Protein AF-A0A519IDS4-F1 (afdb_monomer)

Secondary structure (DSSP, 8-state):
-HHHHHT--HHHHHHHHHH--SSTTHHHHHHHHHHHHHH---HHHHHHHHTSPPPTTTSPPPPHHHHHHH-TTBHHHHHHHHHT--HHHHHHHHHHHHHHHHHH--B---SHHHHHHHHHTS----S-SHHHHHHHHHHHHHHHTSPPPPSHHHHHHHTS-HHHHHHHHHHHHHHHTSS-HHHHHHHHHHHHHHTTT-TTHHHHHHHHHHHHHHHHHHHHHS-----TT--TT--HHHHHHHHHHHHHHHHTS-HHHHHHHHHHHTT--HHHHHHHHHHTTPPPTTSPPPPPPP-

Foldseek 3Di:
DVQLVVVVDLLSLLLVLLLPCDDPCVLVSLQVLQVSLQPDLDLLSVLSNLLRDHDPPSHDGDDLVSNCVSQLQALVSLLSVLVPDDDPRNLVCLLVSLVSCLPRNQAHCSCLLVSLVSLVPGDADPAFDDRNVVSLVSSVVSNVSRDDRDLVSVLVSLQPDLVCVVSLLSNLVSLCPYLAPVSLLSSLSSCLSCCVSVVVCCVVCLVSLLQVQLLVLCVVPPDPPCQLVPPPPDDPRVSSVVSSVVSSVVSNDHPRVVSSVVCVVVVHDSVVSSVVSVVVVHDRSSHHDPPDPDD

Mean predicted aligned error: 8.28 Å

Solvent-accessible surface area (backbone atoms only — not comparable to full-atom values): 16467 Å² total; per-residue (Å²): 95,69,71,34,50,70,67,69,44,70,66,40,36,40,52,30,28,67,66,43,72,75,67,93,54,26,68,55,26,28,40,50,26,19,55,51,22,65,76,46,90,47,58,60,45,32,52,55,22,66,77,44,66,50,57,89,89,76,34,77,62,56,58,53,68,52,38,27,68,74,33,53,37,24,38,49,31,45,48,50,41,53,63,72,43,60,72,77,59,29,68,68,45,44,62,56,47,41,48,46,36,48,74,43,21,76,41,69,66,84,47,57,61,63,54,49,49,61,57,67,71,45,92,71,71,87,58,77,50,71,69,31,51,52,51,48,53,46,52,52,52,55,62,67,66,60,78,77,83,76,57,64,55,60,43,52,61,32,59,72,45,79,88,38,34,66,40,37,49,44,38,20,53,41,27,53,72,40,72,37,52,66,38,38,54,42,16,47,52,37,44,31,58,27,32,90,81,41,60,79,51,48,78,75,44,49,64,61,39,36,54,52,37,12,51,52,33,46,66,69,67,42,69,71,73,69,55,78,80,73,52,92,83,64,53,76,54,56,38,54,55,49,52,46,54,53,52,60,54,56,69,76,50,47,66,37,59,51,51,54,50,51,45,49,72,72,68,57,54,51,68,62,29,24,50,46,34,45,70,74,68,45,78,63,75,58,56,73,75,76,81,74,75,88,129

Sequence (295 aa):
MLALRQRGDVRSLAVAEFLDTSGNDAPLSRARLQAIGRSSNDPMITALALLRPCAPDVCSNVEVSQWSRLEPANLNAWRAMLDSMTGRSAAHWAGYVLDRMGREGRYSRSYQKEFREAILGLPQTDTPGLASQAETQLLVGILAAWPIPRMSPLTLACGADPSTAHRCATVAELLWQQDDLMDHLGALGLVRRILTLRPDLRDHWEPRARELEALRAWQQEAPPETDPVSEQGLSLCEAQFRERKVLLASIGRPEWGAARAEMKARGADDAALSANWRRMGNRAVLDPLPAAPPR

Radius of gyration: 21.68 Å; Cα contacts (8 Å, |Δi|>4): 322; chains: 1; bounding box: 48×52×55 Å

Structure (mmCIF, N/CA/C/O backbone):
data_AF-A0A519IDS4-F1
#
_entry.id   AF-A0A519IDS4-F1
#
loop_
_atom_site.group_PDB
_atom_site.id
_atom_site.type_symbol
_atom_site.label_atom_id
_atom_site.label_alt_id
_atom_site.label_comp_id
_atom_site.label_asym_id
_atom_site.label_entity_id
_atom_site.label_seq_id
_atom_site.pdbx_PDB_ins_code
_atom_site.Cartn_x
_atom_site.Cartn_y
_atom_site.Cartn_z
_atom_site.occupancy
_atom_site.B_iso_or_equiv
_atom_site.auth_seq_id
_atom_site.auth_comp_id
_atom_site.auth_asym_id
_atom_site.auth_atom_id
_atom_site.pdbx_PDB_model_num
ATOM 1 N N . MET A 1 1 ? 18.092 -11.758 -14.516 1.00 74.19 1 MET A N 1
ATOM 2 C CA . MET A 1 1 ? 17.436 -10.961 -15.586 1.00 74.19 1 MET A CA 1
ATOM 3 C C . MET A 1 1 ? 17.402 -11.675 -16.936 1.00 74.19 1 MET A C 1
ATOM 5 O O . MET A 1 1 ? 16.328 -11.749 -17.515 1.00 74.19 1 MET A O 1
ATOM 9 N N . LEU A 1 2 ? 18.510 -12.255 -17.426 1.00 78.62 2 LEU A N 1
ATOM 10 C CA . LEU A 1 2 ? 18.522 -13.006 -18.696 1.00 78.62 2 LEU A CA 1
ATOM 11 C C . LEU A 1 2 ? 17.462 -14.124 -18.747 1.00 78.62 2 LEU A C 1
ATOM 13 O O . LEU A 1 2 ? 16.714 -14.201 -19.713 1.00 78.62 2 LEU A O 1
ATOM 17 N N . ALA A 1 3 ? 17.331 -14.909 -17.673 1.00 79.00 3 ALA A N 1
ATOM 18 C CA . ALA A 1 3 ? 16.320 -15.964 -17.570 1.00 79.00 3 ALA A CA 1
ATOM 19 C C . ALA A 1 3 ? 14.870 -15.443 -17.673 1.00 79.00 3 ALA A C 1
ATOM 21 O O . ALA A 1 3 ? 14.034 -16.089 -18.293 1.00 79.00 3 ALA A O 1
ATOM 22 N N . LEU A 1 4 ? 14.570 -14.255 -17.125 1.00 81.62 4 LEU A N 1
ATOM 23 C CA . LEU A 1 4 ? 13.252 -13.620 -17.278 1.00 81.62 4 LEU A CA 1
ATOM 24 C C . LEU A 1 4 ? 13.000 -13.214 -18.736 1.00 81.62 4 LEU A C 1
ATOM 26 O O . LEU A 1 4 ? 11.928 -13.481 -19.267 1.00 81.62 4 LEU A O 1
ATOM 30 N N . ARG A 1 5 ? 14.001 -12.623 -19.402 1.00 84.69 5 ARG A N 1
ATOM 31 C CA . ARG A 1 5 ? 13.907 -12.245 -20.823 1.00 84.69 5 ARG A CA 1
ATOM 32 C C . ARG A 1 5 ? 13.747 -13.472 -21.733 1.00 84.69 5 ARG A C 1
ATOM 34 O O . ARG A 1 5 ? 12.993 -13.419 -22.695 1.00 84.69 5 ARG A O 1
ATOM 41 N N . GLN A 1 6 ? 14.405 -14.585 -21.405 1.00 85.19 6 GLN A N 1
ATOM 42 C CA . GLN A 1 6 ? 14.339 -15.839 -22.168 1.00 85.19 6 GLN A CA 1
ATOM 43 C C . GLN A 1 6 ? 12.977 -16.545 -22.097 1.00 85.19 6 GLN A C 1
ATOM 45 O O . GLN A 1 6 ? 12.662 -17.305 -23.008 1.00 85.19 6 GLN A O 1
ATOM 50 N N . ARG A 1 7 ? 12.154 -16.290 -21.069 1.00 84.25 7 ARG A N 1
ATOM 51 C CA . ARG A 1 7 ? 10.785 -16.838 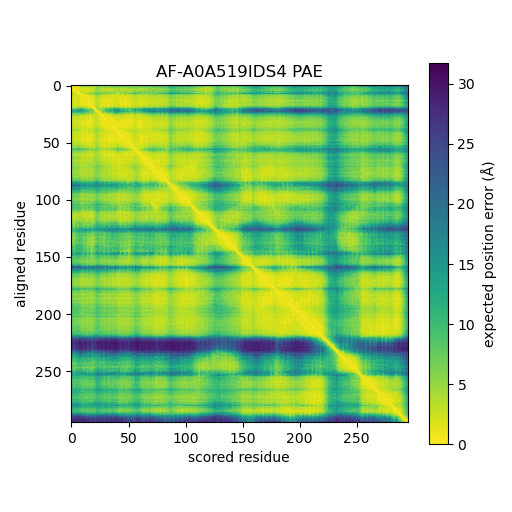-20.993 1.00 84.25 7 ARG A CA 1
ATOM 52 C C . ARG A 1 7 ? 9.866 -16.315 -22.098 1.00 84.25 7 ARG A C 1
ATOM 54 O O . ARG A 1 7 ? 8.908 -16.990 -22.451 1.00 84.25 7 ARG A O 1
ATOM 61 N N . GLY A 1 8 ? 10.148 -15.128 -22.635 1.00 79.25 8 GLY A N 1
ATOM 62 C CA . GLY A 1 8 ? 9.443 -14.559 -23.786 1.00 79.25 8 GLY A CA 1
ATOM 63 C C . GLY A 1 8 ? 8.023 -14.042 -23.521 1.00 79.25 8 GLY A C 1
ATOM 64 O O . GLY A 1 8 ? 7.453 -13.408 -24.404 1.00 79.25 8 GLY A O 1
ATOM 65 N N . ASP A 1 9 ? 7.450 -14.256 -22.332 1.00 90.56 9 ASP A N 1
ATOM 66 C CA . ASP A 1 9 ? 6.150 -13.691 -21.968 1.00 90.56 9 ASP A CA 1
ATOM 67 C C . ASP A 1 9 ? 6.262 -12.227 -21.502 1.00 90.56 9 ASP A C 1
ATOM 69 O O . ASP A 1 9 ? 7.272 -11.787 -20.942 1.00 90.56 9 ASP A O 1
ATOM 73 N N . VAL A 1 10 ? 5.193 -11.458 -21.728 1.00 91.62 10 VAL A N 1
ATOM 74 C CA . VAL A 1 10 ? 5.183 -10.005 -21.498 1.00 91.62 10 VAL A CA 1
ATOM 75 C C . VAL A 1 10 ? 5.345 -9.655 -20.012 1.00 91.62 10 VAL A C 1
ATOM 77 O O . VAL A 1 10 ? 5.977 -8.646 -19.693 1.00 91.62 10 VAL A O 1
ATOM 80 N N . ARG A 1 11 ? 4.838 -10.488 -19.088 1.00 90.75 11 ARG A N 1
ATOM 81 C CA . ARG A 1 11 ? 4.999 -10.255 -17.643 1.00 90.75 11 ARG A CA 1
ATOM 82 C C . ARG A 1 11 ? 6.447 -10.451 -17.222 1.00 90.75 11 ARG A C 1
ATOM 84 O O . ARG A 1 11 ? 7.002 -9.566 -16.577 1.00 90.75 11 ARG A O 1
ATOM 91 N N . SER A 1 12 ? 7.081 -11.556 -17.610 1.00 89.06 12 SER A N 1
ATOM 92 C CA . SER A 1 12 ? 8.495 -11.802 -17.306 1.00 89.06 12 SER A CA 1
ATOM 93 C C . SER A 1 12 ? 9.397 -10.729 -17.913 1.00 89.06 12 SER A C 1
ATOM 95 O O . SER A 1 12 ? 10.333 -10.280 -17.250 1.00 89.06 12 SER A O 1
ATOM 97 N N . LEU A 1 13 ? 9.093 -10.256 -19.128 1.00 91.62 13 LEU A N 1
ATOM 98 C CA . LEU A 1 13 ? 9.810 -9.135 -19.736 1.00 91.62 13 LEU A CA 1
ATOM 99 C C . LEU A 1 13 ? 9.644 -7.848 -18.915 1.00 91.62 13 LEU A C 1
ATOM 101 O O . LEU A 1 13 ? 10.641 -7.212 -18.590 1.00 91.62 13 LEU A O 1
ATOM 105 N N . ALA A 1 14 ? 8.420 -7.486 -18.520 1.00 92.19 14 ALA A N 1
ATOM 106 C CA . ALA A 1 14 ? 8.174 -6.304 -17.691 1.00 92.19 14 ALA A CA 1
ATOM 107 C C . ALA A 1 14 ? 8.896 -6.379 -16.332 1.00 92.19 14 ALA A C 1
ATOM 109 O O . ALA A 1 14 ? 9.490 -5.394 -15.895 1.00 92.19 14 ALA A O 1
ATOM 110 N N . VAL A 1 15 ? 8.910 -7.553 -15.689 1.00 89.62 15 VAL A N 1
ATOM 111 C CA . VAL A 1 15 ? 9.684 -7.797 -14.459 1.00 89.62 15 VAL A CA 1
ATOM 112 C C . VAL A 1 15 ? 11.181 -7.623 -14.719 1.00 89.62 15 VAL A C 1
ATOM 114 O O . VAL A 1 15 ? 11.862 -6.985 -13.920 1.00 89.62 15 VAL A O 1
ATOM 117 N N . ALA A 1 16 ? 11.707 -8.136 -15.835 1.00 89.19 16 ALA A N 1
ATOM 118 C CA . ALA A 1 16 ? 13.115 -7.964 -16.186 1.00 89.19 16 ALA A CA 1
ATOM 119 C C . ALA A 1 16 ? 13.489 -6.484 -16.345 1.00 89.19 16 ALA A C 1
ATOM 121 O O . ALA A 1 16 ? 14.482 -6.054 -15.767 1.00 89.19 16 ALA A O 1
ATOM 122 N N . GLU A 1 17 ? 12.683 -5.706 -17.074 1.00 91.81 17 GLU A N 1
ATOM 123 C CA . GLU A 1 17 ? 12.931 -4.273 -17.278 1.00 91.81 17 GLU A CA 1
ATOM 124 C C . GLU A 1 17 ? 12.762 -3.455 -15.984 1.00 91.81 17 GLU A C 1
ATOM 126 O O . GLU A 1 17 ? 13.479 -2.480 -15.777 1.00 91.81 17 GLU A O 1
ATOM 131 N N . PHE A 1 18 ? 11.864 -3.859 -15.078 1.00 89.44 18 PHE A N 1
ATOM 132 C CA . PHE A 1 18 ? 11.705 -3.228 -13.761 1.00 89.44 18 PHE A CA 1
ATOM 133 C C . PHE A 1 18 ? 12.925 -3.429 -12.848 1.00 89.44 18 PHE A C 1
ATOM 135 O O . PHE A 1 18 ? 13.281 -2.529 -12.080 1.00 89.44 18 PHE A O 1
ATOM 142 N N . LEU A 1 19 ? 13.537 -4.614 -12.911 1.00 85.81 19 LEU A N 1
ATOM 143 C CA . LEU A 1 19 ? 14.693 -4.997 -12.097 1.00 85.81 19 LEU A CA 1
ATOM 144 C C . LEU A 1 19 ? 16.018 -4.425 -12.601 1.00 85.81 19 LEU A C 1
ATOM 146 O O . LEU A 1 19 ? 16.984 -4.363 -11.842 1.00 85.81 19 LEU A O 1
ATOM 150 N N . ASP A 1 20 ? 16.069 -4.006 -13.861 1.00 84.94 20 ASP A N 1
ATOM 151 C CA . ASP A 1 20 ? 17.273 -3.495 -14.507 1.00 84.94 20 ASP A CA 1
ATOM 152 C C . ASP A 1 20 ? 17.551 -2.042 -14.083 1.00 84.94 20 ASP A C 1
ATOM 154 O O . ASP A 1 20 ? 17.268 -1.070 -14.788 1.00 84.94 20 ASP A O 1
ATOM 158 N N . THR A 1 21 ? 18.030 -1.886 -12.845 1.00 71.88 21 THR A N 1
ATOM 159 C CA . THR A 1 21 ? 18.189 -0.583 -12.179 1.00 71.88 21 THR A CA 1
ATOM 160 C C . THR A 1 21 ? 19.621 -0.061 -12.147 1.00 71.88 21 THR A C 1
ATOM 162 O O . THR A 1 21 ? 19.840 1.059 -11.687 1.00 71.88 21 THR A O 1
ATOM 165 N N . SER A 1 22 ? 20.597 -0.856 -12.584 1.00 65.12 22 SER A N 1
ATOM 166 C CA . SER A 1 22 ? 22.027 -0.562 -12.442 1.00 65.12 22 SER A CA 1
ATOM 167 C C . SER A 1 22 ? 22.732 -0.534 -13.796 1.00 65.12 22 SER A C 1
ATOM 169 O O . SER A 1 22 ? 22.669 -1.509 -14.537 1.00 65.12 22 SER A O 1
ATOM 171 N N . GLY A 1 23 ? 23.459 0.551 -14.079 1.00 65.19 23 GLY A N 1
ATOM 172 C CA . GLY A 1 23 ? 24.277 0.713 -15.287 1.00 65.19 23 GLY A CA 1
ATOM 173 C C . GLY A 1 23 ? 23.764 1.793 -16.244 1.00 65.19 23 GLY A C 1
ATOM 174 O O . GLY A 1 23 ? 22.751 2.445 -15.989 1.00 65.19 23 GLY A O 1
ATOM 175 N N . ASN A 1 24 ? 24.478 1.975 -17.358 1.00 67.94 24 ASN A N 1
ATOM 176 C CA . ASN A 1 24 ? 24.150 2.967 -18.394 1.00 67.94 24 ASN A CA 1
ATOM 177 C C . ASN A 1 24 ? 22.793 2.704 -19.076 1.00 67.94 24 ASN A C 1
ATOM 179 O O . ASN A 1 24 ? 22.208 3.622 -19.646 1.00 67.94 24 ASN A O 1
ATOM 183 N N . ASP A 1 25 ? 22.269 1.481 -18.964 1.00 79.94 25 ASP A N 1
ATOM 184 C CA . ASP A 1 25 ? 21.032 1.052 -19.620 1.00 79.94 25 ASP A CA 1
ATOM 185 C C . ASP A 1 25 ? 19.767 1.321 -18.789 1.00 79.94 25 ASP A C 1
ATOM 187 O O . ASP A 1 25 ? 18.657 1.200 -19.306 1.00 79.94 25 ASP A O 1
ATOM 191 N N . ALA A 1 26 ? 19.888 1.754 -17.528 1.00 83.12 26 ALA A N 1
ATOM 192 C CA . ALA A 1 26 ? 18.731 1.984 -16.658 1.00 83.12 26 ALA A CA 1
ATOM 193 C C . ALA A 1 26 ? 17.672 2.953 -17.248 1.00 83.12 26 ALA A C 1
ATOM 195 O O . ALA A 1 26 ? 16.475 2.681 -17.106 1.00 83.12 26 ALA A O 1
ATOM 196 N N . PRO A 1 27 ? 18.031 4.059 -17.939 1.00 88.00 27 PRO A N 1
ATOM 197 C CA . PRO A 1 27 ? 17.045 4.899 -18.626 1.00 88.00 27 PRO A CA 1
ATOM 198 C C . PRO A 1 27 ? 16.313 4.166 -19.760 1.00 88.00 27 PRO A C 1
ATOM 200 O O . PRO A 1 27 ? 15.112 4.363 -19.947 1.00 88.00 27 PRO A O 1
ATOM 203 N N . LEU A 1 28 ? 17.016 3.295 -20.488 1.00 90.44 28 LEU A N 1
ATOM 204 C CA . LEU A 1 28 ? 16.466 2.522 -21.600 1.00 90.44 28 LEU A CA 1
ATOM 205 C C . LEU A 1 28 ? 15.493 1.448 -21.102 1.00 90.44 28 LEU A C 1
ATOM 207 O O . LEU A 1 28 ? 14.405 1.309 -21.661 1.00 90.44 28 LEU A O 1
ATOM 211 N N . SER A 1 29 ? 15.841 0.740 -20.026 1.00 91.62 29 SER A N 1
ATOM 212 C CA . SER A 1 29 ? 14.968 -0.268 -19.412 1.00 91.62 29 SER A CA 1
ATOM 213 C C . SER A 1 29 ? 13.692 0.366 -18.845 1.00 91.62 29 SER A C 1
ATOM 215 O O . SER A 1 29 ? 12.593 -0.140 -19.076 1.00 91.62 29 SER A O 1
ATOM 217 N N . ARG A 1 30 ? 13.781 1.562 -18.238 1.00 92.94 30 ARG A N 1
ATOM 218 C CA . ARG A 1 30 ? 12.587 2.347 -17.861 1.00 92.94 30 ARG A CA 1
ATOM 219 C C . ARG A 1 30 ? 11.734 2.719 -19.071 1.00 92.94 30 ARG A C 1
ATOM 221 O O . ARG A 1 30 ? 10.522 2.528 -19.031 1.00 92.94 30 ARG A O 1
ATOM 228 N N . ALA A 1 31 ? 12.341 3.207 -20.153 1.00 93.94 31 ALA A N 1
ATOM 229 C CA . ALA A 1 31 ? 11.606 3.575 -21.362 1.00 93.94 31 ALA A CA 1
ATOM 230 C C . ALA A 1 31 ? 10.876 2.374 -21.992 1.00 93.94 31 ALA A C 1
ATOM 232 O O . ALA A 1 31 ? 9.717 2.498 -22.394 1.00 93.94 31 ALA A O 1
ATOM 233 N N . ARG A 1 32 ? 11.514 1.196 -22.021 1.00 94.69 32 ARG A N 1
ATOM 234 C CA . ARG A 1 32 ? 10.885 -0.058 -22.463 1.00 94.69 32 ARG A CA 1
ATOM 235 C C . ARG A 1 32 ? 9.733 -0.459 -21.552 1.00 94.69 32 ARG A C 1
ATOM 237 O O . ARG A 1 32 ? 8.654 -0.754 -22.057 1.00 94.69 32 ARG A O 1
ATOM 244 N N . LEU A 1 33 ? 9.920 -0.408 -20.234 1.00 95.56 33 LEU A N 1
ATOM 245 C CA . LEU A 1 33 ? 8.860 -0.709 -19.273 1.00 95.56 33 LEU A CA 1
ATOM 246 C C . LEU A 1 33 ? 7.645 0.216 -19.452 1.00 95.56 33 LEU A C 1
ATOM 248 O O . LEU A 1 33 ? 6.515 -0.269 -19.473 1.00 95.56 33 LEU A O 1
ATOM 252 N N . GLN A 1 34 ? 7.856 1.521 -19.662 1.00 96.00 34 GLN A N 1
ATOM 253 C CA . GLN A 1 34 ? 6.763 2.455 -19.967 1.00 96.00 34 GLN A CA 1
ATOM 254 C C . GLN A 1 34 ? 6.068 2.111 -21.292 1.00 96.00 34 GLN A C 1
ATOM 256 O O . GLN A 1 34 ? 4.841 2.123 -21.369 1.00 96.00 34 GLN A O 1
ATOM 261 N N . ALA A 1 35 ? 6.816 1.752 -22.340 1.00 95.31 35 ALA A N 1
ATOM 262 C CA . ALA A 1 35 ? 6.228 1.349 -23.618 1.00 95.31 35 ALA A CA 1
ATOM 263 C C . ALA A 1 35 ? 5.353 0.086 -23.495 1.00 95.31 35 ALA A C 1
ATOM 265 O O . ALA A 1 35 ? 4.239 0.060 -24.028 1.00 95.31 35 ALA A O 1
ATOM 266 N N . ILE A 1 36 ? 5.819 -0.921 -22.748 1.00 95.62 36 ILE A N 1
ATOM 267 C CA . ILE A 1 36 ? 5.047 -2.137 -22.455 1.00 95.62 36 ILE A CA 1
ATOM 268 C C . ILE A 1 36 ? 3.802 -1.773 -21.629 1.00 95.62 36 ILE A C 1
ATOM 270 O O . ILE A 1 36 ? 2.693 -2.160 -21.985 1.00 95.62 36 ILE A O 1
ATOM 274 N N . GLY A 1 37 ? 3.944 -0.968 -20.572 1.00 95.06 37 GLY A N 1
ATOM 275 C CA . GLY A 1 37 ? 2.829 -0.574 -19.702 1.00 95.06 37 GLY A CA 1
ATOM 276 C C . GLY A 1 37 ? 1.707 0.188 -20.412 1.00 95.06 37 GLY A C 1
ATOM 277 O O . GLY A 1 37 ? 0.538 -0.030 -20.107 1.00 95.06 37 GLY A O 1
ATOM 278 N N . ARG A 1 38 ? 2.030 1.036 -21.396 1.00 93.81 38 ARG A N 1
ATOM 279 C CA . ARG A 1 38 ? 1.024 1.793 -22.173 1.00 93.81 38 ARG A CA 1
ATOM 280 C C . ARG A 1 38 ? 0.234 0.932 -23.155 1.00 93.81 38 ARG A C 1
ATOM 282 O O . ARG A 1 38 ? -0.885 1.284 -23.500 1.00 93.81 38 ARG A O 1
ATOM 289 N N . SER A 1 39 ? 0.834 -0.151 -23.645 1.00 92.69 39 SER A N 1
ATOM 290 C CA . SER A 1 39 ? 0.207 -1.052 -24.623 1.00 92.69 39 SER A CA 1
ATOM 291 C C . SER A 1 39 ? -0.453 -2.272 -23.977 1.00 92.69 39 SER A C 1
ATOM 293 O O . SER A 1 39 ? -1.212 -2.984 -24.631 1.00 92.69 39 SER A O 1
ATOM 295 N N . SER A 1 40 ? -0.179 -2.509 -22.695 1.00 92.56 40 SER A N 1
ATOM 296 C CA . SER A 1 40 ? -0.700 -3.643 -21.947 1.00 92.56 40 SER A CA 1
ATOM 297 C C . SER A 1 40 ? -2.042 -3.331 -21.280 1.00 92.56 40 SER A C 1
ATOM 299 O O . SER A 1 40 ? -2.215 -2.287 -20.654 1.00 92.56 40 SER A O 1
ATOM 301 N N . ASN A 1 41 ? -2.959 -4.299 -21.339 1.00 93.12 41 ASN A N 1
ATOM 302 C CA . ASN A 1 41 ? -4.168 -4.337 -20.508 1.00 93.12 41 ASN A CA 1
ATOM 303 C C . ASN A 1 41 ? -3.939 -5.094 -19.189 1.00 93.12 41 ASN A C 1
ATOM 305 O O . ASN A 1 41 ? -4.886 -5.366 -18.456 1.00 93.12 41 ASN A O 1
ATOM 309 N N . ASP A 1 42 ? -2.694 -5.481 -18.907 1.00 92.50 42 ASP A N 1
ATOM 310 C CA . ASP A 1 42 ? -2.331 -6.164 -17.678 1.00 92.50 42 ASP A CA 1
ATOM 311 C C . ASP A 1 42 ? -2.051 -5.151 -16.554 1.00 92.50 42 ASP A C 1
ATOM 313 O O . ASP A 1 42 ? -1.031 -4.449 -16.603 1.00 92.50 42 ASP A O 1
ATOM 317 N N . PRO A 1 43 ? -2.900 -5.091 -15.516 1.00 90.81 43 PRO A N 1
ATOM 318 C CA . PRO A 1 43 ? -2.733 -4.144 -14.418 1.00 90.81 43 PRO A CA 1
ATOM 319 C C . PRO A 1 43 ? -1.440 -4.329 -13.616 1.00 90.81 43 PRO A C 1
ATOM 321 O O . PRO A 1 43 ? -0.927 -3.344 -13.088 1.00 90.81 43 PRO A O 1
ATOM 324 N N . MET A 1 44 ? -0.858 -5.535 -13.567 1.00 90.62 44 MET A N 1
ATOM 325 C CA . MET A 1 44 ? 0.450 -5.751 -12.936 1.00 90.62 44 MET A CA 1
ATOM 326 C C . MET A 1 44 ? 1.540 -4.970 -13.667 1.00 90.62 44 MET A C 1
ATOM 328 O O . MET A 1 44 ? 2.386 -4.327 -13.048 1.00 90.62 44 MET A O 1
ATOM 332 N N . ILE A 1 45 ? 1.522 -5.020 -14.998 1.00 93.25 45 ILE A N 1
ATOM 333 C CA . ILE A 1 45 ? 2.506 -4.336 -15.840 1.00 93.25 45 ILE A CA 1
ATOM 334 C C . ILE A 1 45 ? 2.322 -2.822 -15.725 1.00 93.25 45 ILE A C 1
ATOM 336 O O . ILE A 1 45 ? 3.306 -2.092 -15.598 1.00 93.25 45 ILE A O 1
ATOM 340 N N . THR 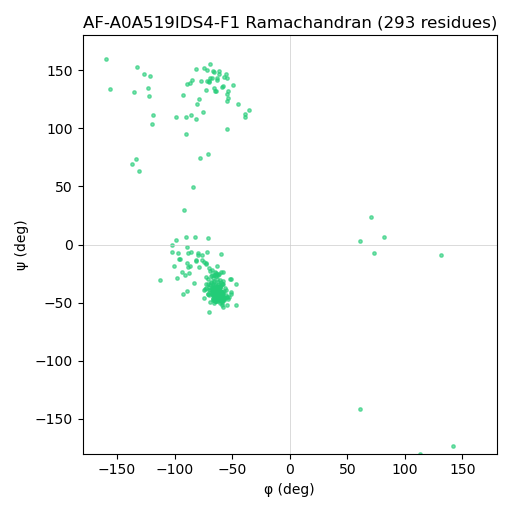A 1 46 ? 1.074 -2.348 -15.717 1.00 93.12 46 THR A N 1
ATOM 341 C CA . THR A 1 46 ? 0.757 -0.938 -15.456 1.00 93.12 46 THR A CA 1
ATOM 342 C C . THR A 1 46 ? 1.295 -0.503 -14.091 1.00 93.12 46 THR A C 1
ATOM 344 O O . THR A 1 46 ? 1.970 0.521 -14.012 1.00 93.12 46 THR A O 1
ATOM 347 N N . ALA A 1 47 ? 1.082 -1.295 -13.035 1.00 90.50 47 ALA A N 1
ATOM 348 C CA . ALA A 1 47 ? 1.614 -1.013 -11.705 1.00 90.50 47 ALA A CA 1
ATOM 349 C C . ALA A 1 47 ? 3.150 -0.925 -11.717 1.00 90.50 47 ALA A C 1
ATOM 351 O O . ALA A 1 47 ? 3.699 0.087 -11.289 1.00 90.50 47 ALA A O 1
ATOM 352 N N . LEU A 1 48 ? 3.849 -1.914 -12.287 1.00 91.00 48 LEU A N 1
ATOM 353 C CA . LEU A 1 48 ? 5.315 -1.908 -12.419 1.00 91.00 48 LEU A CA 1
ATOM 354 C C . LEU A 1 48 ? 5.837 -0.646 -13.120 1.00 91.00 48 LEU A C 1
ATOM 356 O O . LEU A 1 48 ? 6.801 -0.035 -12.654 1.00 91.00 48 LEU A O 1
ATOM 360 N N . ALA A 1 49 ? 5.197 -0.236 -14.218 1.00 92.81 49 ALA A N 1
ATOM 361 C CA . ALA A 1 49 ? 5.562 0.980 -14.937 1.00 92.81 49 ALA A CA 1
ATOM 362 C C . ALA A 1 49 ? 5.372 2.233 -14.067 1.00 92.81 49 ALA A C 1
ATOM 364 O O . ALA A 1 49 ? 6.265 3.077 -14.002 1.00 92.81 49 ALA A O 1
ATOM 365 N N . LEU A 1 50 ? 4.266 2.351 -13.330 1.00 90.56 50 LEU A N 1
ATOM 366 C CA . LEU A 1 50 ? 4.017 3.509 -12.460 1.00 90.56 50 LEU A CA 1
ATOM 367 C C . LEU A 1 50 ? 5.033 3.628 -11.314 1.00 90.56 50 LEU A C 1
ATOM 369 O O . LEU A 1 50 ? 5.332 4.735 -10.873 1.00 90.56 50 LEU A O 1
ATOM 373 N N . LEU A 1 51 ? 5.620 2.514 -10.876 1.00 87.56 51 LEU A N 1
ATOM 374 C CA . LEU A 1 51 ? 6.684 2.497 -9.868 1.00 87.56 51 LEU A CA 1
ATOM 375 C C . LEU A 1 51 ? 8.059 2.921 -10.417 1.00 87.56 51 LEU A C 1
ATOM 377 O O . LEU A 1 51 ? 8.984 3.186 -9.645 1.00 87.56 51 LEU A O 1
ATOM 381 N N . ARG A 1 52 ? 8.219 2.990 -11.743 1.00 88.81 52 ARG A N 1
ATOM 382 C CA . ARG A 1 52 ? 9.470 3.348 -12.430 1.00 88.81 52 ARG A CA 1
ATOM 383 C C . ARG A 1 52 ? 9.238 4.419 -13.502 1.00 88.81 52 ARG A C 1
ATOM 385 O O . ARG A 1 52 ? 9.493 4.162 -14.684 1.00 88.81 52 ARG A O 1
ATOM 392 N N . PRO A 1 53 ? 8.795 5.629 -13.122 1.00 89.56 53 PRO A N 1
ATOM 393 C CA . PRO A 1 53 ? 8.608 6.698 -14.089 1.00 89.56 53 PRO A CA 1
ATOM 394 C C . PRO A 1 53 ? 9.943 7.097 -14.737 1.00 89.56 53 PRO A C 1
ATOM 396 O O . PRO A 1 53 ? 11.002 7.139 -14.097 1.00 89.56 53 PRO A O 1
ATOM 399 N N . CYS A 1 54 ? 9.884 7.414 -16.024 1.00 90.31 54 CYS A N 1
ATOM 400 C CA . CYS A 1 54 ? 10.908 8.181 -16.715 1.00 90.31 54 CYS A CA 1
ATOM 401 C C . CYS A 1 54 ? 10.905 9.632 -16.226 1.00 90.31 54 CYS A C 1
ATOM 403 O O . CYS A 1 54 ? 9.872 10.164 -15.808 1.00 90.31 54 CYS A O 1
ATOM 405 N N . ALA A 1 55 ? 12.056 10.295 -16.356 1.00 87.06 55 ALA A N 1
ATOM 406 C CA . ALA A 1 55 ? 12.089 11.751 -16.308 1.00 87.06 55 ALA A CA 1
ATOM 407 C C . ALA A 1 55 ? 11.237 12.334 -17.463 1.00 87.06 55 ALA A C 1
ATOM 409 O O . ALA A 1 55 ? 11.158 11.685 -18.512 1.00 87.06 55 ALA A O 1
ATOM 410 N N . PRO A 1 56 ? 10.622 13.525 -17.291 1.00 78.44 56 PRO A N 1
ATOM 411 C CA . PRO A 1 56 ? 9.641 14.091 -18.229 1.00 78.44 56 PRO A CA 1
ATOM 412 C C . PRO A 1 56 ? 10.076 14.137 -19.703 1.00 78.44 56 PRO A C 1
ATOM 414 O O . PRO A 1 56 ? 9.234 13.973 -20.579 1.00 78.44 56 PRO A O 1
ATOM 417 N N . ASP A 1 57 ? 11.378 14.266 -19.967 1.00 85.44 57 ASP A N 1
ATOM 418 C CA . ASP A 1 57 ? 11.928 14.409 -21.323 1.00 85.44 57 ASP A CA 1
ATOM 419 C C . ASP A 1 57 ? 12.564 13.122 -21.882 1.00 85.44 57 ASP A C 1
ATOM 421 O O . ASP A 1 57 ? 13.072 13.108 -23.000 1.00 85.44 57 ASP A O 1
ATOM 425 N N . VAL A 1 58 ? 12.569 12.027 -21.113 1.00 87.00 58 VAL A N 1
ATOM 426 C CA . VAL A 1 58 ? 13.240 10.770 -21.504 1.00 87.00 58 VAL A CA 1
ATOM 427 C C . VAL A 1 58 ? 12.281 9.819 -22.207 1.00 87.00 58 VAL A C 1
ATOM 429 O O . VAL A 1 58 ? 12.640 9.174 -23.189 1.00 87.00 58 VAL A O 1
ATOM 432 N N . CYS A 1 59 ? 11.059 9.693 -21.693 1.00 91.25 59 CYS A N 1
ATOM 433 C CA . CYS A 1 59 ? 10.028 8.867 -22.299 1.00 91.25 59 CYS A CA 1
ATOM 434 C C . CYS A 1 59 ? 8.642 9.297 -21.801 1.00 91.25 59 CYS A C 1
ATOM 436 O O . CYS A 1 59 ? 8.517 9.907 -20.740 1.00 91.25 59 CYS A O 1
ATOM 438 N N . SER A 1 60 ? 7.583 8.959 -22.539 1.00 91.75 60 SER A N 1
ATOM 439 C CA . SER A 1 60 ? 6.218 9.240 -22.079 1.00 91.75 60 SER A CA 1
ATOM 440 C C . SER A 1 60 ? 5.764 8.178 -21.075 1.00 91.75 60 SER A C 1
ATOM 442 O O . SER A 1 60 ? 5.703 6.991 -21.400 1.00 91.75 60 SER A O 1
ATOM 444 N N . ASN A 1 61 ? 5.421 8.617 -19.868 1.00 92.81 61 ASN A N 1
ATOM 445 C CA . ASN A 1 61 ? 4.976 7.739 -18.791 1.00 92.81 61 ASN A CA 1
ATOM 446 C C . ASN A 1 61 ? 3.544 7.230 -19.008 1.00 92.81 61 ASN A C 1
ATOM 448 O O . ASN A 1 61 ? 2.719 7.904 -19.625 1.00 92.81 61 ASN A O 1
ATOM 452 N N . VAL A 1 62 ? 3.250 6.045 -18.473 1.00 93.25 62 VAL A N 1
ATOM 453 C CA . VAL A 1 62 ? 1.885 5.541 -18.295 1.00 93.25 62 VAL A CA 1
ATOM 454 C C . VAL A 1 62 ? 1.111 6.512 -17.410 1.00 93.25 62 VAL A C 1
ATOM 456 O O . VAL A 1 62 ? 1.607 6.969 -16.379 1.00 93.25 62 VAL A O 1
ATOM 459 N N . GLU A 1 63 ? -0.124 6.815 -17.797 1.00 91.25 63 GLU A N 1
ATOM 460 C CA . GLU A 1 63 ? -1.005 7.611 -16.955 1.00 91.25 63 GLU A CA 1
ATOM 461 C C . GLU A 1 63 ? -1.487 6.795 -15.761 1.00 91.25 63 GLU A C 1
ATOM 463 O O . GLU A 1 63 ? -2.010 5.691 -15.905 1.00 91.25 63 GLU A O 1
ATOM 468 N N . VAL A 1 64 ? -1.423 7.380 -14.570 1.00 88.62 64 VAL A N 1
ATOM 469 C CA . VAL A 1 64 ? -1.917 6.730 -13.348 1.00 88.62 64 VAL A CA 1
ATOM 470 C C . VAL A 1 64 ? -3.421 6.418 -13.449 1.00 88.62 64 VAL A C 1
ATOM 472 O O . VAL A 1 64 ? -3.889 5.402 -12.938 1.00 88.62 64 VAL A O 1
ATOM 475 N N . SER A 1 65 ? -4.166 7.244 -14.194 1.00 89.25 65 SER A N 1
ATOM 476 C CA . SER A 1 65 ? -5.587 7.047 -14.516 1.00 89.25 65 SER A CA 1
ATOM 477 C C . SER A 1 65 ? -5.867 5.744 -15.282 1.00 89.25 65 SER A C 1
ATOM 479 O O . SER A 1 65 ? -6.996 5.254 -15.287 1.00 89.25 65 SER A O 1
ATOM 481 N N . GLN A 1 66 ? -4.875 5.190 -15.986 1.00 91.06 66 GLN A N 1
ATOM 482 C CA . GLN A 1 66 ? -5.014 3.925 -16.703 1.00 91.06 66 GLN A CA 1
ATOM 483 C C . GLN A 1 66 ? -5.178 2.774 -15.711 1.00 91.06 66 GLN A C 1
ATOM 485 O O . GLN A 1 66 ? -6.052 1.933 -15.901 1.00 91.06 66 GLN A O 1
ATOM 490 N N . TRP A 1 67 ? -4.401 2.763 -14.623 1.00 91.06 67 TRP A N 1
ATOM 491 C CA . TRP A 1 67 ? -4.463 1.680 -13.641 1.00 91.06 67 TRP A CA 1
ATOM 492 C C . TRP A 1 67 ? -5.818 1.632 -12.935 1.00 91.06 67 TRP A C 1
ATOM 494 O O . TRP A 1 67 ? -6.432 0.570 -12.862 1.00 91.06 67 TRP A O 1
ATOM 504 N N . SER A 1 68 ? -6.338 2.781 -12.496 1.00 87.88 68 SER A N 1
ATOM 505 C CA . SER A 1 68 ? -7.649 2.836 -11.836 1.00 87.88 68 SER A CA 1
ATOM 506 C C . SER A 1 68 ? -8.810 2.474 -12.766 1.00 87.88 68 SER A C 1
ATOM 508 O O . SER A 1 68 ? -9.825 1.962 -12.303 1.00 87.88 68 SER A O 1
ATOM 510 N N . ARG A 1 69 ? -8.663 2.680 -14.081 1.00 90.12 69 ARG A N 1
ATOM 511 C CA . ARG A 1 69 ? -9.633 2.215 -15.086 1.00 90.12 69 ARG A CA 1
ATOM 512 C C . ARG A 1 69 ? -9.566 0.709 -15.327 1.00 90.12 69 ARG A C 1
ATOM 514 O O . ARG A 1 69 ? -10.613 0.095 -15.504 1.00 90.12 69 ARG A O 1
ATOM 521 N N . LEU A 1 70 ? -8.366 0.127 -15.345 1.00 92.06 70 LEU A N 1
ATOM 522 C CA . LEU A 1 70 ? -8.180 -1.321 -15.489 1.00 92.06 70 LEU A CA 1
ATOM 523 C C . LEU A 1 70 ? -8.656 -2.077 -14.242 1.00 92.06 70 LEU A C 1
ATOM 525 O O . LEU A 1 70 ? -9.212 -3.166 -14.362 1.00 92.06 70 LEU A O 1
ATOM 529 N N . GLU A 1 71 ? -8.475 -1.493 -13.055 1.00 90.56 71 GLU A N 1
ATOM 530 C CA . GLU A 1 71 ? -8.862 -2.101 -11.782 1.00 90.56 71 GLU A CA 1
ATOM 531 C C . GLU A 1 71 ? -9.603 -1.129 -10.859 1.00 90.56 71 GLU A C 1
ATOM 533 O O . GLU A 1 71 ? -9.073 -0.709 -9.826 1.00 90.56 71 GLU A O 1
ATOM 538 N N . PRO A 1 72 ? -10.869 -0.811 -11.164 1.00 89.69 72 PRO A N 1
ATOM 539 C CA . PRO A 1 72 ? -11.671 0.077 -10.324 1.00 89.69 72 PRO A CA 1
ATOM 540 C C . PRO A 1 72 ? -11.877 -0.478 -8.909 1.00 89.69 72 PRO A C 1
ATOM 542 O O . PRO A 1 72 ? -12.052 0.287 -7.963 1.00 89.69 72 PRO A O 1
ATOM 545 N N . ALA A 1 73 ? -11.809 -1.801 -8.740 1.00 90.81 73 ALA A N 1
ATOM 546 C CA . ALA A 1 73 ? -11.908 -2.426 -7.431 1.00 90.81 73 ALA A CA 1
ATOM 547 C C . ALA A 1 73 ? -10.609 -2.383 -6.614 1.00 90.81 73 ALA A C 1
ATOM 549 O O . ALA A 1 73 ? -10.659 -2.733 -5.438 1.00 90.81 73 ALA A O 1
ATOM 550 N N . ASN A 1 74 ? -9.478 -1.970 -7.205 1.00 90.12 74 ASN A N 1
ATOM 551 C CA . ASN A 1 74 ? -8.173 -1.962 -6.553 1.00 90.12 74 ASN A CA 1
ATOM 552 C C . ASN A 1 74 ? -7.898 -0.632 -5.827 1.00 90.12 74 ASN A C 1
ATOM 554 O O . ASN A 1 74 ? -7.640 0.396 -6.456 1.00 90.12 74 ASN A O 1
ATOM 558 N N . LEU A 1 75 ? -7.883 -0.646 -4.491 1.00 89.12 75 LEU A N 1
ATOM 559 C CA . LEU A 1 75 ? -7.595 0.533 -3.664 1.00 89.12 75 LEU A CA 1
ATOM 560 C C . LEU A 1 75 ? -6.219 1.150 -3.956 1.00 89.12 75 LEU A C 1
ATOM 562 O O . LEU A 1 75 ? -6.078 2.374 -3.910 1.00 89.12 75 LEU A O 1
ATOM 566 N N . ASN A 1 76 ? -5.213 0.339 -4.296 1.00 87.50 76 ASN A N 1
ATOM 567 C CA . ASN A 1 76 ? -3.868 0.840 -4.592 1.00 87.50 76 ASN A CA 1
ATOM 568 C C . ASN A 1 76 ? -3.812 1.655 -5.884 1.00 87.50 76 ASN A C 1
ATOM 570 O O . ASN A 1 76 ? -3.079 2.643 -5.939 1.00 87.50 76 ASN A O 1
ATOM 574 N N . ALA A 1 77 ? -4.634 1.314 -6.878 1.00 88.75 77 ALA A N 1
ATOM 575 C CA . ALA A 1 77 ? -4.715 2.068 -8.123 1.00 88.75 77 ALA A CA 1
ATOM 576 C C . ALA A 1 77 ? -5.249 3.490 -7.881 1.00 88.75 77 ALA A C 1
ATOM 578 O O . ALA A 1 77 ? -4.691 4.478 -8.363 1.00 88.75 77 ALA A O 1
ATOM 579 N N . TRP A 1 78 ? -6.287 3.614 -7.052 1.00 90.50 78 TRP A N 1
ATOM 580 C CA . TRP A 1 78 ? -6.836 4.912 -6.656 1.00 90.50 78 TRP A CA 1
ATOM 581 C C . TRP A 1 78 ? -5.907 5.702 -5.725 1.00 90.50 78 TRP A C 1
ATOM 583 O O . TRP A 1 78 ? -5.784 6.918 -5.870 1.00 90.50 78 TRP A O 1
ATOM 593 N N . ARG A 1 79 ? -5.194 5.034 -4.809 1.00 88.38 79 ARG A N 1
ATOM 594 C CA . ARG A 1 79 ? -4.161 5.674 -3.972 1.00 88.38 79 ARG A CA 1
ATOM 595 C C . ARG A 1 79 ? -3.027 6.252 -4.805 1.00 88.38 79 ARG A C 1
ATOM 597 O O . ARG A 1 79 ? -2.627 7.386 -4.562 1.00 88.38 79 ARG A O 1
ATOM 604 N N . ALA A 1 80 ? -2.536 5.501 -5.789 1.00 87.31 80 ALA A N 1
ATOM 605 C CA . ALA A 1 80 ? -1.520 5.991 -6.712 1.00 87.31 80 ALA A CA 1
ATOM 606 C C . ALA A 1 80 ? -2.023 7.233 -7.462 1.00 87.31 80 ALA A C 1
ATOM 608 O O . ALA A 1 80 ? -1.291 8.212 -7.599 1.00 87.31 80 ALA A O 1
ATOM 609 N N . MET A 1 81 ? -3.294 7.232 -7.887 1.00 87.75 81 MET A N 1
ATOM 610 C CA . MET A 1 81 ? -3.917 8.392 -8.530 1.00 87.75 81 MET A CA 1
ATOM 611 C C . MET A 1 81 ? -3.905 9.616 -7.610 1.00 87.75 81 MET A C 1
ATOM 613 O O . MET A 1 81 ? -3.533 10.697 -8.061 1.00 87.75 81 MET A O 1
ATOM 617 N N . LEU A 1 82 ? -4.216 9.451 -6.324 1.00 86.88 82 LEU A N 1
ATOM 618 C CA . LEU A 1 82 ? -4.151 10.541 -5.352 1.00 86.88 82 LEU A CA 1
ATOM 619 C C . LEU A 1 82 ? -2.717 11.048 -5.105 1.00 86.88 82 LEU A C 1
ATOM 621 O O . LEU A 1 82 ? -2.515 12.256 -5.034 1.00 86.88 82 LEU A O 1
ATOM 625 N N . ASP A 1 83 ? -1.728 10.154 -5.001 1.00 86.00 83 ASP A N 1
ATOM 626 C CA . ASP A 1 83 ? -0.309 10.512 -4.795 1.00 86.00 83 ASP A CA 1
ATOM 627 C C . ASP A 1 83 ? 0.290 11.244 -6.008 1.00 86.00 83 ASP A C 1
ATOM 629 O O . ASP A 1 83 ? 1.164 12.095 -5.865 1.00 86.00 83 ASP A O 1
ATOM 633 N N . SER A 1 84 ? -0.222 10.968 -7.210 1.00 83.62 84 SER A N 1
ATOM 634 C CA . SER A 1 84 ? 0.222 11.635 -8.439 1.00 83.62 84 SER A CA 1
ATOM 635 C C . SER A 1 84 ? -0.245 13.088 -8.578 1.00 83.62 84 SER A C 1
ATOM 637 O O . SER A 1 84 ? 0.285 13.838 -9.401 1.00 83.62 84 SER A O 1
ATOM 639 N N . MET A 1 85 ? -1.241 13.505 -7.794 1.00 82.88 85 MET A N 1
ATOM 640 C CA . MET A 1 85 ? -1.826 14.839 -7.892 1.00 82.88 85 MET A CA 1
ATOM 641 C C . MET A 1 85 ? -1.052 15.853 -7.052 1.00 82.88 85 MET A C 1
ATOM 643 O O . MET A 1 85 ? -0.692 15.602 -5.904 1.00 82.88 85 MET A O 1
ATOM 647 N N . THR A 1 86 ? -0.857 17.058 -7.594 1.00 72.75 86 THR A N 1
ATOM 648 C CA . THR A 1 86 ? -0.150 18.145 -6.899 1.00 72.75 86 THR A CA 1
ATOM 649 C C . THR A 1 86 ? -0.904 19.476 -6.979 1.00 72.75 86 THR A C 1
ATOM 651 O O . THR A 1 86 ? -1.683 19.744 -7.902 1.00 72.75 86 THR A O 1
ATOM 654 N N . GLY A 1 87 ? -0.696 20.338 -5.979 1.00 71.44 87 GLY A N 1
ATOM 655 C CA . GLY A 1 87 ? -1.252 21.693 -5.947 1.00 71.44 87 GLY A CA 1
ATOM 656 C C . GLY A 1 87 ? -2.787 21.740 -5.969 1.00 71.44 87 GLY A C 1
ATOM 657 O O . GLY A 1 87 ? -3.463 20.913 -5.362 1.00 71.44 87 GLY A O 1
ATOM 658 N N . ARG A 1 88 ? -3.353 22.721 -6.686 1.00 63.25 88 ARG A N 1
ATOM 659 C CA . ARG A 1 88 ? -4.812 22.946 -6.770 1.00 63.25 88 ARG A CA 1
ATOM 660 C C . ARG A 1 88 ? -5.583 21.783 -7.407 1.00 63.25 88 ARG A C 1
ATOM 662 O O . ARG A 1 88 ? -6.755 21.596 -7.093 1.00 63.25 88 ARG A O 1
ATOM 669 N N . SER A 1 89 ? -4.928 20.987 -8.254 1.00 70.81 89 SER A N 1
ATOM 670 C CA . SER A 1 89 ? -5.548 19.811 -8.875 1.00 70.81 89 SER A CA 1
ATOM 671 C C . SER A 1 89 ? -5.872 18.718 -7.849 1.00 70.81 89 SER A C 1
ATOM 673 O O . SER A 1 89 ? -6.936 18.109 -7.926 1.00 70.81 89 SER A O 1
ATOM 675 N N . ALA A 1 90 ? -5.022 18.540 -6.831 1.00 73.31 90 ALA A N 1
ATOM 676 C CA . ALA A 1 90 ? -5.212 17.526 -5.798 1.00 73.31 90 ALA A CA 1
ATOM 677 C C . ALA A 1 90 ? -6.488 17.765 -4.983 1.00 73.31 90 ALA A C 1
ATOM 679 O O . ALA A 1 90 ? -7.264 16.838 -4.780 1.00 73.31 90 ALA A O 1
ATOM 680 N N . ALA A 1 91 ? -6.758 19.009 -4.578 1.00 72.62 91 ALA A N 1
ATOM 681 C CA . ALA A 1 91 ? -7.966 19.337 -3.819 1.00 72.62 91 ALA A CA 1
ATOM 682 C C . ALA A 1 91 ? -9.253 19.099 -4.630 1.00 72.62 91 ALA A C 1
ATOM 684 O O . ALA A 1 91 ? -10.233 18.586 -4.095 1.00 72.62 91 ALA A O 1
ATOM 685 N N . HIS A 1 92 ? -9.238 19.428 -5.926 1.00 78.19 92 HIS A N 1
ATOM 686 C CA . HIS A 1 92 ? -10.389 19.235 -6.809 1.00 78.19 92 HIS A CA 1
ATOM 687 C C . HIS A 1 92 ? -10.718 17.749 -7.020 1.00 78.19 92 HIS A C 1
ATOM 689 O O . HIS A 1 92 ? -11.877 17.346 -6.939 1.00 78.19 92 HIS A O 1
ATOM 695 N N . TRP A 1 93 ? -9.696 16.923 -7.252 1.00 82.38 93 TRP A N 1
ATOM 696 C CA . TRP A 1 93 ? -9.877 15.508 -7.575 1.00 82.38 93 TRP A CA 1
ATOM 697 C C . TRP A 1 93 ? -9.946 14.588 -6.350 1.00 82.38 93 TRP A C 1
ATOM 699 O O . TRP A 1 93 ? -10.498 13.493 -6.458 1.00 82.38 93 TRP A O 1
ATOM 709 N N . ALA A 1 94 ? -9.461 15.015 -5.178 1.00 85.56 94 ALA A N 1
ATOM 710 C CA . ALA A 1 94 ? -9.466 14.200 -3.960 1.00 85.56 94 ALA A CA 1
ATOM 711 C C . ALA A 1 94 ? -10.870 13.703 -3.590 1.00 85.56 94 ALA A C 1
ATOM 713 O O . ALA A 1 94 ? -11.045 12.526 -3.282 1.00 85.56 94 ALA A O 1
ATOM 714 N N . GLY A 1 95 ? -11.886 14.567 -3.677 1.00 86.75 95 GLY A N 1
ATOM 715 C CA . GLY A 1 95 ? -13.268 14.186 -3.383 1.00 86.75 95 GLY A CA 1
ATOM 716 C C . GLY A 1 95 ? -13.800 13.099 -4.322 1.00 86.75 95 GLY A C 1
ATOM 717 O O . GLY A 1 95 ? -14.491 12.190 -3.859 1.00 86.75 95 GLY A O 1
ATOM 718 N N . TYR A 1 96 ? -13.453 13.176 -5.611 1.00 88.81 96 TYR A N 1
ATOM 719 C CA . TYR A 1 96 ? -13.794 12.164 -6.612 1.00 88.81 96 TYR A CA 1
ATOM 720 C C . TYR A 1 96 ? -13.081 10.839 -6.325 1.00 88.81 96 TYR A C 1
ATOM 722 O O . TYR A 1 96 ? -13.734 9.805 -6.239 1.00 88.81 96 TYR A O 1
ATOM 730 N N . VAL A 1 97 ? -11.763 10.863 -6.105 1.00 90.50 97 VAL A N 1
ATOM 731 C CA . VAL A 1 97 ? -10.980 9.648 -5.826 1.00 90.50 97 VAL A CA 1
ATOM 732 C C . VAL A 1 97 ? -11.466 8.956 -4.550 1.00 90.50 97 VAL A C 1
ATOM 734 O O . VAL A 1 97 ? -11.676 7.748 -4.564 1.00 90.50 97 VAL A O 1
ATOM 737 N N . LEU A 1 98 ? -11.728 9.707 -3.475 1.00 91.25 98 LEU A N 1
ATOM 738 C CA . LEU A 1 98 ? -12.277 9.159 -2.229 1.00 91.25 98 LEU A CA 1
ATOM 739 C C . LEU A 1 98 ? -13.661 8.524 -2.423 1.00 91.25 98 LEU A C 1
ATOM 741 O O . LEU A 1 98 ? -13.947 7.492 -1.821 1.00 91.25 98 LEU A O 1
ATOM 745 N N . ASP A 1 99 ? -14.518 9.120 -3.256 1.00 90.50 99 ASP A N 1
ATOM 746 C CA . ASP A 1 99 ? -15.830 8.549 -3.579 1.00 90.50 99 ASP A CA 1
ATOM 747 C C . ASP A 1 99 ? -15.690 7.242 -4.373 1.00 90.50 99 ASP A C 1
ATOM 749 O O . ASP A 1 99 ? -16.329 6.248 -4.031 1.00 90.50 99 ASP A O 1
ATOM 753 N N . ARG A 1 100 ? -14.790 7.194 -5.365 1.00 92.69 100 ARG A N 1
ATOM 754 C CA . ARG A 1 100 ? -14.488 5.966 -6.119 1.00 92.69 100 ARG A CA 1
ATOM 755 C C . ARG A 1 100 ? -13.925 4.872 -5.218 1.00 92.69 100 ARG A C 1
ATOM 757 O O . ARG A 1 100 ? -14.432 3.755 -5.249 1.00 92.69 100 ARG A O 1
ATOM 764 N N . MET A 1 101 ? -12.952 5.197 -4.366 1.00 92.31 101 MET A N 1
ATOM 765 C CA . MET A 1 101 ? -12.399 4.256 -3.387 1.00 92.31 101 MET A CA 1
ATOM 766 C C . MET A 1 101 ? -13.490 3.700 -2.472 1.00 92.31 101 MET A C 1
ATOM 768 O O . MET A 1 101 ? -13.577 2.489 -2.322 1.00 92.31 101 MET A O 1
ATOM 772 N N . GLY A 1 102 ? -14.349 4.559 -1.915 1.00 90.75 102 GLY A N 1
ATOM 773 C CA . GLY A 1 102 ? -15.427 4.139 -1.018 1.00 90.75 102 GLY A CA 1
ATOM 774 C C . GLY A 1 102 ? -16.514 3.288 -1.685 1.00 90.75 102 GLY A C 1
ATOM 775 O O . GLY A 1 102 ? -17.108 2.438 -1.028 1.00 90.75 102 GLY A O 1
ATOM 776 N N . ARG A 1 103 ? -16.794 3.499 -2.978 1.00 90.56 103 ARG A N 1
ATOM 777 C CA . ARG A 1 103 ? -17.855 2.778 -3.707 1.00 90.56 103 ARG A CA 1
ATOM 778 C C . ARG A 1 103 ? -17.379 1.488 -4.363 1.00 90.56 103 ARG A C 1
ATOM 780 O O . ARG A 1 103 ? -18.113 0.500 -4.390 1.00 90.56 103 ARG A O 1
ATOM 787 N N . GLU A 1 104 ? -16.183 1.515 -4.938 1.00 90.12 104 GLU A N 1
ATOM 788 C CA . GLU A 1 104 ? -15.691 0.463 -5.829 1.00 90.12 104 GLU A CA 1
ATOM 789 C C . GLU A 1 104 ? -14.525 -0.315 -5.229 1.00 90.12 104 GLU A C 1
ATOM 791 O O . GLU A 1 104 ? -14.402 -1.506 -5.508 1.00 90.12 104 GLU A O 1
ATOM 796 N N . GLY A 1 105 ? -13.707 0.324 -4.388 1.00 84.81 105 GLY A N 1
ATOM 797 C CA . GLY A 1 105 ? -12.448 -0.207 -3.872 1.00 84.81 105 GLY A CA 1
ATOM 798 C C . GLY A 1 105 ? -12.626 -1.340 -2.868 1.00 84.81 105 GLY A C 1
ATOM 799 O O . GLY A 1 105 ? -12.506 -1.132 -1.671 1.00 84.81 105 GLY A O 1
ATOM 800 N N . ARG A 1 106 ? -12.907 -2.550 -3.348 1.00 86.00 106 ARG A N 1
ATOM 801 C CA . ARG A 1 106 ? -13.142 -3.735 -2.504 1.00 86.00 106 ARG A CA 1
ATOM 802 C C . ARG A 1 106 ? -11.891 -4.572 -2.259 1.00 86.00 106 ARG A C 1
ATOM 804 O O . ARG A 1 106 ? -11.833 -5.307 -1.281 1.00 86.00 106 ARG A O 1
ATOM 811 N N . TYR A 1 107 ? -10.905 -4.473 -3.140 1.00 80.44 107 TYR A N 1
ATOM 812 C CA . TYR A 1 107 ? -9.694 -5.282 -3.101 1.00 80.44 107 TYR A CA 1
ATOM 813 C C . TYR A 1 107 ? -8.470 -4.368 -3.129 1.00 80.44 107 TYR A C 1
ATOM 815 O O . TYR A 1 107 ? -8.485 -3.308 -3.737 1.00 80.44 107 TYR A O 1
ATOM 823 N N . SER A 1 108 ? -7.387 -4.747 -2.473 1.00 78.38 108 SER A N 1
ATOM 824 C CA . SER A 1 108 ? -6.095 -4.074 -2.562 1.00 78.38 108 SER A CA 1
ATOM 825 C C . SER A 1 108 ? -5.125 -5.097 -3.111 1.00 78.38 108 SER A C 1
ATOM 827 O O . SER A 1 108 ? -4.828 -6.106 -2.475 1.00 78.38 108 SER A O 1
ATOM 829 N N . ARG A 1 109 ? -4.666 -4.876 -4.342 1.00 77.81 109 ARG A N 1
ATOM 830 C CA . ARG A 1 109 ? -3.658 -5.732 -4.966 1.00 77.81 109 ARG A CA 1
ATOM 831 C C . ARG A 1 109 ? -2.459 -4.874 -5.291 1.00 77.81 109 ARG A C 1
ATOM 833 O O . ARG A 1 109 ? -2.488 -4.065 -6.214 1.00 77.81 109 ARG A O 1
ATOM 840 N N . SER A 1 110 ? -1.415 -5.008 -4.481 1.00 72.44 110 SER A N 1
ATOM 841 C CA . SER A 1 110 ? -0.152 -4.311 -4.715 1.00 72.44 110 SER A CA 1
ATOM 842 C C . SER A 1 110 ? 0.660 -4.951 -5.833 1.00 72.44 110 SER A C 1
ATOM 844 O O . SER A 1 110 ? 1.658 -4.371 -6.204 1.00 72.44 110 SER A O 1
ATOM 846 N N . TYR A 1 111 ? 0.279 -6.123 -6.351 1.00 81.62 111 TYR A N 1
ATOM 847 C CA . TYR A 1 111 ? 1.071 -6.940 -7.282 1.00 81.62 111 TYR A CA 1
ATOM 848 C C . TYR A 1 111 ? 2.420 -7.434 -6.754 1.00 81.62 111 TYR A C 1
ATOM 850 O O . TYR A 1 111 ? 3.159 -8.123 -7.461 1.00 81.62 111 TYR A O 1
ATOM 858 N N . GLN A 1 112 ? 2.734 -7.136 -5.493 1.00 77.44 112 GLN A N 1
ATOM 859 C CA . GLN A 1 112 ? 3.990 -7.530 -4.879 1.00 77.44 112 GLN A CA 1
ATOM 860 C C . GLN A 1 112 ? 4.103 -9.053 -4.777 1.00 77.44 112 GLN A C 1
ATOM 862 O O . GLN A 1 112 ? 5.182 -9.591 -5.005 1.00 77.44 112 GLN A O 1
ATOM 867 N N . LYS A 1 113 ? 3.006 -9.758 -4.475 1.00 76.31 113 LYS A N 1
ATOM 868 C CA . LYS A 1 113 ? 2.987 -11.224 -4.406 1.00 76.31 113 LYS A CA 1
ATOM 869 C C . LYS A 1 113 ? 3.268 -11.853 -5.770 1.00 76.31 113 LYS A C 1
ATOM 871 O O . LYS A 1 113 ? 4.146 -12.697 -5.870 1.00 76.31 113 LYS A O 1
ATOM 876 N N . GLU A 1 114 ? 2.588 -11.410 -6.820 1.00 80.25 114 GLU A N 1
ATOM 877 C CA . GLU A 1 114 ? 2.771 -11.923 -8.183 1.00 80.25 114 GLU A CA 1
ATOM 878 C C . GLU A 1 114 ? 4.175 -11.617 -8.713 1.00 80.25 114 GLU A C 1
ATOM 880 O O . GLU A 1 114 ? 4.805 -12.449 -9.363 1.00 80.25 114 GLU A O 1
ATOM 885 N N . PHE A 1 115 ? 4.694 -10.430 -8.397 1.00 80.75 115 PHE A N 1
ATOM 886 C CA . PHE A 1 115 ? 6.073 -10.059 -8.684 1.00 80.75 115 PHE A CA 1
ATOM 887 C C . PHE A 1 115 ? 7.060 -10.991 -7.974 1.00 80.75 115 PHE A C 1
ATOM 889 O O . PHE A 1 115 ? 7.948 -11.555 -8.614 1.00 80.75 115 PHE A O 1
ATOM 896 N N . ARG A 1 116 ? 6.871 -11.203 -6.666 1.00 78.06 116 ARG A N 1
ATOM 897 C CA . ARG A 1 116 ? 7.658 -12.131 -5.845 1.00 78.06 116 ARG A CA 1
ATOM 898 C C . ARG A 1 116 ? 7.608 -13.556 -6.399 1.00 78.06 116 ARG A C 1
ATOM 900 O O . ARG A 1 116 ? 8.656 -14.167 -6.561 1.00 78.06 116 ARG A O 1
ATOM 907 N N . GLU A 1 117 ? 6.433 -14.067 -6.752 1.00 78.56 117 GLU A N 1
ATOM 908 C CA . GLU A 1 117 ? 6.254 -15.391 -7.365 1.00 78.56 117 GLU A CA 1
ATOM 909 C C . GLU A 1 117 ? 7.007 -15.515 -8.696 1.00 78.56 117 GLU A C 1
ATOM 911 O O . GLU A 1 117 ? 7.681 -16.519 -8.935 1.00 78.56 117 GLU A O 1
ATOM 916 N N . ALA A 1 118 ? 6.974 -14.479 -9.540 1.00 78.94 118 ALA A N 1
ATOM 917 C CA . ALA A 1 118 ? 7.712 -14.472 -10.802 1.00 78.94 118 ALA A CA 1
ATOM 918 C C . ALA A 1 118 ? 9.233 -14.602 -10.594 1.00 78.94 118 ALA A C 1
ATOM 920 O O . ALA A 1 118 ? 9.906 -15.265 -11.395 1.00 78.94 118 ALA A O 1
ATOM 921 N N . ILE A 1 119 ? 9.753 -14.003 -9.517 1.00 77.19 119 ILE A N 1
ATOM 922 C CA . ILE A 1 119 ? 11.161 -14.075 -9.102 1.00 77.19 119 ILE A CA 1
ATOM 923 C C . ILE A 1 119 ? 11.488 -15.434 -8.485 1.00 77.19 119 ILE A C 1
ATOM 925 O O . ILE A 1 119 ? 12.497 -16.035 -8.845 1.00 77.19 119 ILE A O 1
ATOM 929 N N . LEU A 1 120 ? 10.635 -15.935 -7.587 1.00 76.81 120 LEU A N 1
ATOM 930 C CA . LEU A 1 120 ? 10.794 -17.249 -6.961 1.00 76.81 120 LEU A CA 1
ATOM 931 C C . LEU A 1 120 ? 10.802 -18.379 -7.991 1.00 76.81 120 LEU A C 1
ATOM 933 O O . LEU A 1 120 ? 11.502 -19.366 -7.806 1.00 76.81 120 LEU A O 1
ATOM 937 N N . GLY A 1 121 ? 10.066 -18.229 -9.093 1.00 75.00 121 GLY A N 1
ATOM 938 C CA . GLY A 1 121 ? 10.065 -19.212 -10.172 1.00 75.00 121 GLY A CA 1
ATOM 939 C C . GLY A 1 121 ? 11.350 -19.245 -11.009 1.00 75.00 121 GLY A C 1
ATOM 940 O O . GLY A 1 121 ? 11.437 -20.057 -11.930 1.00 75.00 121 GLY A O 1
ATOM 941 N N . LEU A 1 122 ? 12.305 -18.327 -10.813 1.00 75.12 122 LEU A N 1
ATOM 942 C CA . LEU A 1 122 ? 13.567 -18.327 -11.563 1.00 75.12 122 LEU A CA 1
ATOM 943 C C . LEU A 1 122 ? 14.478 -19.479 -11.120 1.00 75.12 122 LEU A C 1
ATOM 945 O O . LEU A 1 122 ? 14.431 -19.851 -9.952 1.00 75.12 122 LEU A O 1
ATOM 949 N N . PRO A 1 123 ? 15.329 -20.017 -12.018 1.00 74.12 123 PRO A N 1
ATOM 950 C CA . PRO A 1 123 ? 16.364 -20.967 -11.621 1.00 74.12 123 PRO A CA 1
ATOM 951 C C . PRO A 1 123 ? 17.213 -20.384 -10.491 1.00 74.12 123 PRO A C 1
ATOM 953 O O . PRO A 1 123 ? 17.628 -19.225 -10.565 1.00 74.12 123 PRO A O 1
ATOM 956 N N . GLN A 1 124 ? 17.430 -21.182 -9.451 1.00 72.06 124 GLN A N 1
ATOM 957 C CA . GLN A 1 124 ? 18.106 -20.782 -8.221 1.00 72.06 124 GLN A CA 1
ATOM 958 C C . GLN A 1 124 ? 19.333 -21.672 -8.017 1.00 72.06 124 GLN A C 1
ATOM 960 O O . GLN A 1 124 ? 19.314 -22.848 -8.379 1.00 72.06 124 GLN A O 1
ATOM 965 N N . THR A 1 125 ? 20.413 -21.112 -7.474 1.00 72.75 125 THR A N 1
ATOM 966 C CA . THR A 1 125 ? 21.599 -21.897 -7.129 1.00 72.75 125 THR A CA 1
ATOM 967 C C . THR A 1 125 ? 21.329 -22.699 -5.856 1.00 72.75 125 THR A C 1
ATOM 969 O O . THR A 1 125 ? 21.199 -22.130 -4.770 1.00 72.75 125 THR A O 1
ATOM 972 N N . ASP A 1 126 ? 21.307 -24.026 -5.987 1.00 68.06 126 ASP A N 1
ATOM 973 C CA . ASP A 1 126 ? 21.058 -24.954 -4.874 1.00 68.06 126 ASP A CA 1
ATOM 974 C C . ASP A 1 126 ? 22.310 -25.233 -4.018 1.00 68.06 126 ASP A C 1
ATOM 976 O O . ASP A 1 126 ? 22.210 -25.752 -2.906 1.00 68.06 126 ASP A O 1
ATOM 980 N N . THR A 1 127 ? 23.500 -24.870 -4.511 1.00 71.12 127 THR A N 1
ATOM 981 C CA . THR A 1 127 ? 24.780 -25.111 -3.828 1.00 71.12 127 THR A CA 1
ATOM 982 C C . THR A 1 127 ? 25.197 -23.908 -2.968 1.00 71.12 127 THR A C 1
ATOM 984 O O . THR A 1 127 ? 25.266 -22.792 -3.491 1.00 71.12 127 THR A O 1
ATOM 987 N N . PRO A 1 128 ? 25.543 -24.094 -1.678 1.00 68.88 128 PRO A N 1
ATOM 988 C CA . PRO A 1 128 ? 26.095 -23.026 -0.840 1.00 68.88 128 PRO A CA 1
ATOM 989 C C . PRO A 1 128 ? 27.378 -22.414 -1.430 1.00 68.88 128 PRO A C 1
ATOM 991 O O . PRO A 1 128 ? 28.193 -23.121 -2.025 1.00 68.88 128 PRO A O 1
ATOM 994 N N . GLY A 1 129 ? 27.575 -21.103 -1.256 1.00 73.25 129 GLY A N 1
ATOM 995 C CA . GLY A 1 129 ? 28.754 -20.378 -1.747 1.00 73.25 129 GLY A CA 1
ATOM 996 C C . GLY A 1 129 ? 28.440 -18.975 -2.278 1.00 73.25 129 GLY A C 1
ATOM 997 O O . GLY A 1 129 ? 27.307 -18.503 -2.197 1.00 73.25 129 GLY A O 1
ATOM 998 N N . LEU A 1 130 ? 29.443 -18.308 -2.864 1.00 76.25 130 LEU A N 1
ATOM 999 C CA . LEU A 1 130 ? 29.349 -16.906 -3.311 1.00 76.25 130 LEU A CA 1
ATOM 1000 C C . LEU A 1 130 ? 28.206 -16.645 -4.301 1.00 76.25 130 LEU A C 1
ATOM 1002 O O . LEU A 1 130 ? 27.561 -15.604 -4.223 1.00 76.25 130 LEU A O 1
ATOM 1006 N N . ALA A 1 131 ? 27.932 -17.585 -5.209 1.00 75.31 131 ALA A N 1
ATOM 1007 C CA . ALA A 1 131 ? 26.815 -17.469 -6.146 1.00 75.31 131 ALA A CA 1
ATOM 1008 C C . ALA A 1 131 ? 25.461 -17.475 -5.416 1.00 75.31 131 ALA A C 1
ATOM 1010 O O . ALA A 1 131 ? 24.619 -16.615 -5.668 1.00 75.31 131 ALA A O 1
ATOM 1011 N N . SER A 1 132 ? 25.287 -18.379 -4.447 1.00 75.50 132 SER A N 1
ATOM 1012 C CA . SER A 1 132 ? 24.084 -18.434 -3.613 1.00 75.50 132 SER A CA 1
ATOM 1013 C C . SER A 1 132 ? 23.936 -17.178 -2.747 1.00 75.50 132 SER A C 1
ATOM 1015 O O . SER A 1 132 ? 22.841 -16.631 -2.652 1.00 75.50 132 SER A O 1
ATOM 1017 N N . GLN A 1 133 ? 25.033 -16.654 -2.188 1.00 74.44 133 GLN A N 1
ATOM 1018 C CA . GLN A 1 133 ? 25.018 -15.409 -1.415 1.00 74.44 133 GLN A CA 1
ATOM 1019 C C . GLN A 1 133 ? 24.669 -14.188 -2.279 1.00 74.44 133 GLN A C 1
ATOM 1021 O O . GLN A 1 133 ? 23.856 -13.362 -1.865 1.00 74.44 133 GLN A O 1
ATOM 1026 N N . ALA A 1 134 ? 25.241 -14.077 -3.481 1.00 74.94 134 ALA A N 1
ATOM 1027 C CA . ALA A 1 134 ? 24.928 -13.002 -4.419 1.00 74.94 134 ALA A CA 1
ATOM 1028 C C . ALA A 1 134 ? 23.456 -13.046 -4.858 1.00 74.94 134 ALA A C 1
ATOM 1030 O O . ALA A 1 134 ? 22.800 -12.008 -4.917 1.00 74.94 134 ALA A O 1
ATOM 1031 N N . GLU A 1 135 ? 22.908 -14.240 -5.102 1.00 76.31 135 GLU A N 1
ATOM 1032 C CA . GLU A 1 135 ? 21.477 -14.419 -5.354 1.00 76.31 135 GLU A CA 1
ATOM 1033 C C . GLU A 1 135 ? 20.622 -14.008 -4.153 1.00 76.31 135 GLU A C 1
ATOM 1035 O O . GLU A 1 135 ? 19.638 -13.298 -4.336 1.00 76.31 135 GLU A O 1
ATOM 1040 N N . THR A 1 136 ? 20.991 -14.398 -2.930 1.00 75.88 136 THR A N 1
ATOM 1041 C CA . THR A 1 136 ? 20.268 -13.997 -1.713 1.00 75.88 136 THR A CA 1
ATOM 1042 C C . THR A 1 136 ? 20.268 -12.476 -1.547 1.00 75.88 136 THR A C 1
ATOM 1044 O O . THR A 1 136 ? 19.212 -11.885 -1.330 1.00 75.88 136 THR A O 1
ATOM 1047 N N . GLN A 1 137 ? 21.415 -11.812 -1.720 1.00 73.75 137 GLN A N 1
ATOM 1048 C CA . GLN A 1 137 ? 21.504 -10.348 -1.672 1.00 73.75 137 GLN A CA 1
ATOM 1049 C C . GLN A 1 137 ? 20.674 -9.683 -2.773 1.00 73.75 137 GLN A C 1
ATOM 1051 O O . GLN A 1 137 ? 20.006 -8.678 -2.523 1.00 73.75 137 GLN A O 1
ATOM 1056 N N . LEU A 1 138 ? 20.667 -10.260 -3.977 1.00 75.25 138 LEU A N 1
ATOM 1057 C CA . LEU A 1 138 ? 19.819 -9.799 -5.069 1.00 75.25 138 LEU A CA 1
ATOM 1058 C C . LEU A 1 138 ? 18.337 -9.932 -4.695 1.00 75.25 138 LEU A C 1
ATOM 1060 O O . LEU A 1 138 ? 17.597 -8.969 -4.858 1.00 75.25 138 LEU A O 1
ATOM 1064 N N . LEU A 1 139 ? 17.900 -11.073 -4.153 1.00 73.94 139 LEU A N 1
ATOM 1065 C CA . LEU A 1 139 ? 16.520 -11.282 -3.702 1.00 73.94 139 LEU A CA 1
ATOM 1066 C C . LEU A 1 139 ? 16.117 -10.250 -2.642 1.00 73.94 139 LEU A C 1
ATOM 1068 O O . LEU A 1 139 ? 15.057 -9.643 -2.772 1.00 73.94 139 LEU A O 1
ATOM 1072 N N . VAL A 1 140 ? 16.976 -9.976 -1.656 1.00 72.81 140 VAL A N 1
ATOM 1073 C CA . VAL A 1 140 ? 16.740 -8.921 -0.653 1.00 72.81 140 VAL A CA 1
ATOM 1074 C C . VAL A 1 140 ? 16.591 -7.549 -1.318 1.00 72.81 140 VAL A C 1
ATOM 1076 O O . VAL A 1 140 ? 15.621 -6.837 -1.054 1.00 72.81 140 VAL A O 1
ATOM 1079 N N . GLY A 1 141 ? 17.503 -7.188 -2.226 1.00 70.25 141 GLY A N 1
ATOM 1080 C CA . GLY A 1 141 ? 17.439 -5.924 -2.963 1.00 70.25 141 GLY A CA 1
ATOM 1081 C C . GLY A 1 141 ? 16.177 -5.797 -3.820 1.00 70.25 141 GLY A C 1
ATOM 1082 O O . GLY A 1 141 ? 15.577 -4.727 -3.890 1.00 70.25 141 GLY A O 1
ATOM 1083 N N . ILE A 1 142 ? 15.726 -6.897 -4.421 1.00 71.31 142 ILE A N 1
ATOM 1084 C CA . ILE A 1 142 ? 14.494 -6.951 -5.206 1.00 71.31 142 ILE A CA 1
ATOM 1085 C C . ILE A 1 142 ? 13.255 -6.753 -4.319 1.00 71.31 142 ILE A C 1
ATOM 1087 O O . ILE A 1 142 ? 12.337 -6.029 -4.707 1.00 71.31 142 ILE A O 1
ATOM 1091 N N . LEU A 1 143 ? 13.221 -7.349 -3.125 1.00 68.56 143 LEU A N 1
ATOM 1092 C CA . LEU A 1 143 ? 12.126 -7.131 -2.175 1.00 68.56 143 LEU A CA 1
ATOM 1093 C C . LEU A 1 143 ? 12.072 -5.680 -1.699 1.00 68.56 143 LEU A C 1
ATOM 1095 O O . LEU A 1 143 ? 10.984 -5.116 -1.603 1.00 68.56 143 LEU A O 1
ATOM 1099 N N . ALA A 1 144 ? 13.235 -5.065 -1.476 1.00 68.12 144 ALA A N 1
ATOM 1100 C CA . ALA A 1 144 ? 13.347 -3.651 -1.133 1.00 68.12 144 ALA A CA 1
ATOM 1101 C C . ALA A 1 144 ? 13.007 -2.714 -2.309 1.00 68.12 144 ALA A C 1
ATOM 1103 O O . ALA A 1 144 ? 12.681 -1.547 -2.096 1.00 68.12 144 ALA A O 1
ATOM 1104 N N . ALA A 1 145 ? 13.066 -3.204 -3.552 1.00 69.12 145 ALA A N 1
ATOM 1105 C CA . ALA A 1 145 ? 12.769 -2.412 -4.740 1.00 69.12 145 ALA A CA 1
ATOM 1106 C C . ALA A 1 145 ? 11.268 -2.152 -4.941 1.00 69.12 145 ALA A C 1
ATOM 1108 O O . ALA A 1 145 ? 10.931 -1.275 -5.738 1.00 69.12 145 ALA A O 1
ATOM 1109 N N . TRP A 1 146 ? 10.379 -2.881 -4.250 1.00 73.62 146 TRP A N 1
ATOM 1110 C CA . TRP A 1 146 ? 8.940 -2.623 -4.291 1.00 73.62 146 TRP A CA 1
ATOM 1111 C C . TRP A 1 146 ? 8.581 -1.472 -3.338 1.00 73.62 146 TRP A C 1
ATOM 1113 O O . TRP A 1 146 ? 8.622 -1.654 -2.120 1.00 73.62 146 TRP A O 1
ATOM 1123 N N . PRO A 1 147 ? 8.230 -0.278 -3.840 1.00 67.06 147 PRO A N 1
ATOM 1124 C CA . PRO A 1 147 ? 7.902 0.842 -2.977 1.00 67.06 147 PRO A CA 1
ATOM 1125 C C . PRO A 1 147 ? 6.551 0.618 -2.292 1.00 67.06 147 PRO A C 1
ATOM 1127 O O . PRO A 1 147 ? 5.579 0.155 -2.892 1.00 67.06 147 PRO A O 1
ATOM 1130 N N . ILE A 1 148 ? 6.486 1.004 -1.022 1.00 63.22 148 ILE A N 1
ATOM 1131 C CA . ILE A 1 148 ? 5.249 1.020 -0.242 1.00 63.22 148 ILE A CA 1
ATOM 1132 C C . ILE A 1 148 ? 4.464 2.283 -0.636 1.00 63.22 148 ILE A C 1
ATOM 1134 O O . ILE A 1 148 ? 5.025 3.384 -0.543 1.00 63.22 148 ILE A O 1
ATOM 1138 N N . PRO A 1 149 ? 3.191 2.183 -1.073 1.00 66.00 149 PRO A N 1
ATOM 1139 C CA . PRO A 1 149 ? 2.446 3.366 -1.476 1.00 66.00 149 PRO A CA 1
ATOM 1140 C C . PRO A 1 149 ? 2.232 4.300 -0.281 1.00 66.00 149 PRO A C 1
ATOM 1142 O O . PRO A 1 149 ? 1.809 3.881 0.801 1.00 66.00 149 PRO A O 1
ATOM 1145 N N . ARG A 1 150 ? 2.505 5.590 -0.480 1.00 75.38 150 ARG A N 1
ATOM 1146 C CA . ARG A 1 150 ? 2.449 6.601 0.582 1.00 75.38 150 ARG A CA 1
ATOM 1147 C C . ARG A 1 150 ? 1.017 6.797 1.078 1.00 75.38 150 ARG A C 1
ATOM 1149 O O . ARG A 1 150 ? 0.096 6.971 0.288 1.00 75.38 150 ARG A O 1
ATOM 1156 N N . MET A 1 151 ? 0.844 6.848 2.400 1.00 79.31 151 MET A N 1
ATOM 1157 C CA . MET A 1 151 ? -0.460 7.135 3.021 1.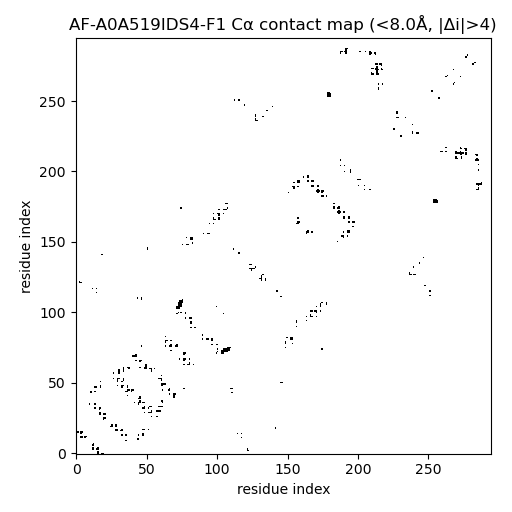00 79.31 151 MET A CA 1
ATOM 1158 C C . MET A 1 151 ? -0.713 8.625 3.250 1.00 79.31 151 MET A C 1
ATOM 1160 O O . MET A 1 151 ? -1.852 9.031 3.466 1.00 79.31 151 MET A O 1
ATOM 1164 N N . SER A 1 152 ? 0.326 9.461 3.197 1.00 82.50 152 SER A N 1
ATOM 1165 C CA . SER A 1 152 ? 0.212 10.891 3.498 1.00 82.50 152 SER A CA 1
ATOM 1166 C C . SER A 1 152 ? -0.822 11.632 2.637 1.00 82.50 152 SER A C 1
ATOM 1168 O O . SER A 1 152 ? -1.621 12.357 3.229 1.00 82.50 152 SER A O 1
ATOM 1170 N N . PRO A 1 153 ? -0.889 11.452 1.299 1.00 84.94 153 PRO A N 1
ATOM 1171 C CA . PRO A 1 153 ? -1.899 12.129 0.478 1.00 84.94 153 PRO A CA 1
ATOM 1172 C C . PRO A 1 153 ? -3.330 11.772 0.892 1.00 84.94 153 PRO A C 1
ATOM 1174 O O . PRO A 1 153 ? -4.184 12.651 0.992 1.00 84.94 153 PRO A O 1
ATOM 1177 N N . LEU A 1 154 ? -3.573 10.497 1.211 1.00 85.88 154 LEU A N 1
ATOM 1178 C CA . LEU A 1 154 ? -4.878 10.013 1.656 1.00 85.88 154 LEU A CA 1
ATOM 1179 C C . LEU A 1 154 ? -5.256 10.590 3.023 1.00 85.88 154 LEU A C 1
ATOM 1181 O O . LEU A 1 154 ? -6.352 11.118 3.197 1.00 85.88 154 LEU A O 1
ATOM 1185 N N . THR A 1 155 ? -4.322 10.580 3.975 1.00 85.50 155 THR A N 1
ATOM 1186 C CA . THR A 1 155 ? -4.529 11.169 5.306 1.00 85.50 155 THR A CA 1
ATOM 1187 C C . THR A 1 155 ? -4.780 12.677 5.237 1.00 85.50 155 THR A C 1
ATOM 1189 O O . THR A 1 155 ? -5.608 13.195 5.986 1.00 85.50 155 THR A O 1
ATOM 1192 N N . LEU A 1 156 ? -4.103 13.394 4.334 1.00 82.81 156 LEU A N 1
ATOM 1193 C CA . LEU A 1 156 ? -4.330 14.824 4.111 1.00 82.81 156 LEU A C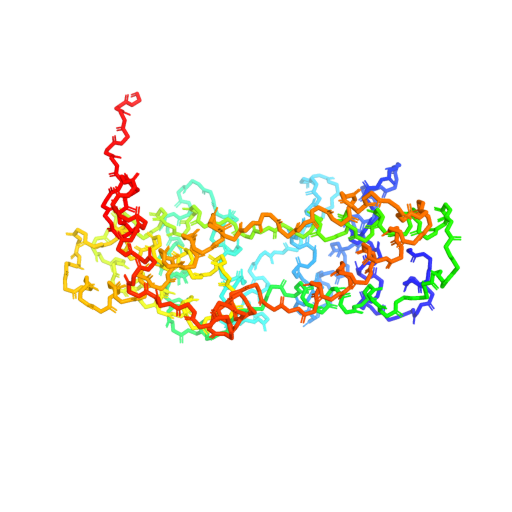A 1
ATOM 1194 C C . LEU A 1 156 ? -5.717 15.087 3.517 1.00 82.81 156 LEU A C 1
ATOM 1196 O O . LEU A 1 156 ? -6.439 15.933 4.042 1.00 82.81 156 LEU A O 1
ATOM 1200 N N . ALA A 1 157 ? -6.118 14.328 2.492 1.00 84.38 157 ALA A N 1
ATOM 1201 C CA . ALA A 1 157 ? -7.446 14.433 1.884 1.00 84.38 157 ALA A CA 1
ATOM 1202 C C . ALA A 1 157 ? -8.576 14.174 2.900 1.00 84.38 157 ALA A C 1
ATOM 1204 O O . ALA A 1 157 ? -9.626 14.817 2.852 1.00 84.38 157 ALA A O 1
ATOM 1205 N N . CYS A 1 158 ? -8.335 13.283 3.862 1.00 85.00 158 CYS A N 1
ATOM 1206 C CA . CYS A 1 158 ? -9.279 12.962 4.928 1.00 85.00 158 CYS A CA 1
ATOM 1207 C C . CYS A 1 158 ? -9.293 13.942 6.103 1.00 85.00 158 CYS A C 1
ATOM 1209 O O . CYS A 1 158 ? -10.203 13.902 6.921 1.00 85.00 158 CYS A O 1
ATOM 1211 N N . GLY A 1 159 ? -8.304 14.826 6.207 1.00 73.06 159 GLY A N 1
ATOM 1212 C CA . GLY A 1 159 ? -8.180 15.774 7.309 1.00 73.06 159 GLY A CA 1
ATOM 1213 C C . GLY A 1 159 ? -8.681 17.184 7.021 1.00 73.06 159 GLY A C 1
ATOM 1214 O O . GLY A 1 159 ? -8.439 18.053 7.855 1.00 73.06 159 GLY A O 1
ATOM 1215 N N . ALA A 1 160 ? -9.256 17.430 5.842 1.00 65.31 160 ALA A N 1
ATOM 1216 C CA . ALA A 1 160 ? -9.479 18.778 5.324 1.00 65.31 160 ALA A CA 1
ATOM 1217 C C . ALA A 1 160 ? -10.903 19.320 5.542 1.00 65.31 160 ALA A C 1
ATOM 1219 O O . ALA A 1 160 ? -11.062 20.533 5.636 1.00 65.31 160 ALA A O 1
ATOM 1220 N N . ASP A 1 161 ? -11.925 18.460 5.612 1.00 74.88 161 ASP A N 1
ATOM 1221 C CA . ASP A 1 161 ? -13.329 18.891 5.560 1.00 74.88 161 ASP A CA 1
ATOM 1222 C C . ASP A 1 161 ? -14.270 17.863 6.234 1.00 74.88 161 ASP A C 1
ATOM 1224 O O . ASP A 1 161 ? -14.175 16.668 5.937 1.00 74.88 161 ASP A O 1
ATOM 1228 N N . PRO A 1 162 ? -15.216 18.286 7.099 1.00 79.88 162 PRO A N 1
ATOM 1229 C CA . PRO A 1 162 ? -16.327 17.444 7.553 1.00 79.88 162 PRO A CA 1
ATOM 1230 C C . PRO A 1 162 ? -17.046 16.678 6.432 1.00 79.88 162 PRO A C 1
ATOM 1232 O O . PRO A 1 162 ? -17.467 15.538 6.644 1.00 79.88 162 PRO A O 1
ATOM 1235 N N . SER A 1 163 ? -17.157 17.259 5.232 1.00 79.88 163 SER A N 1
ATOM 1236 C CA . SER A 1 163 ? -17.844 16.647 4.089 1.00 79.88 163 SER A CA 1
ATOM 1237 C C . SER A 1 163 ? -17.174 15.360 3.584 1.00 79.88 163 SER A C 1
ATOM 1239 O O . SER A 1 163 ? -17.848 14.492 3.020 1.00 79.88 163 SER A O 1
ATOM 1241 N N . THR A 1 164 ? -15.868 15.180 3.826 1.00 85.50 164 THR A N 1
ATOM 1242 C CA . THR A 1 164 ? -15.120 13.982 3.411 1.00 85.50 164 THR A CA 1
ATOM 1243 C C . THR A 1 164 ? -15.020 12.925 4.508 1.00 85.50 164 THR A C 1
ATOM 1245 O O . THR A 1 164 ? -14.719 11.770 4.202 1.00 85.50 164 THR A O 1
ATOM 1248 N N . ALA A 1 165 ? -15.358 13.255 5.761 1.00 88.75 165 ALA A N 1
ATOM 1249 C CA . ALA A 1 165 ? -15.192 12.362 6.911 1.00 88.75 165 ALA A CA 1
ATOM 1250 C C . ALA A 1 165 ? -15.926 11.018 6.744 1.00 88.75 165 ALA A C 1
ATOM 1252 O O . ALA A 1 165 ? -15.372 9.967 7.058 1.00 88.75 165 ALA A O 1
ATOM 1253 N N . HIS A 1 166 ? -17.146 11.019 6.191 1.00 89.81 166 HIS A N 1
ATOM 1254 C CA . HIS A 1 166 ? -17.888 9.779 5.927 1.00 89.81 166 HIS A CA 1
ATOM 1255 C C . HIS A 1 166 ? -17.216 8.905 4.852 1.00 89.81 166 HIS A C 1
ATOM 1257 O O . HIS A 1 166 ? -17.095 7.690 5.022 1.00 89.81 166 HIS A O 1
ATOM 1263 N N . ARG A 1 167 ? -16.721 9.519 3.768 1.00 90.62 167 ARG A N 1
ATOM 1264 C CA . ARG A 1 167 ? -15.985 8.797 2.713 1.00 90.62 167 ARG A CA 1
ATOM 1265 C C . ARG A 1 167 ? -14.699 8.204 3.274 1.00 90.62 167 ARG A C 1
ATOM 1267 O O . ARG A 1 167 ? -14.394 7.051 3.013 1.00 90.62 167 ARG A O 1
ATOM 1274 N N . CYS A 1 168 ? -13.994 8.956 4.110 1.00 93.00 168 CYS A N 1
ATOM 1275 C CA . CYS A 1 168 ? -12.769 8.506 4.757 1.00 93.00 168 CYS A CA 1
ATOM 1276 C C . CYS A 1 168 ? -12.987 7.372 5.755 1.00 93.00 168 CYS A C 1
ATOM 1278 O O . CYS A 1 168 ? -12.180 6.449 5.785 1.00 93.00 168 CYS A O 1
ATOM 1280 N N . ALA A 1 169 ? -14.088 7.388 6.510 1.00 94.19 169 ALA A N 1
ATOM 1281 C CA . ALA A 1 169 ? -14.476 6.249 7.338 1.00 94.19 169 ALA A CA 1
ATOM 1282 C C . ALA A 1 169 ? -14.726 4.998 6.478 1.00 94.19 169 ALA A C 1
ATOM 1284 O O . ALA A 1 169 ? -14.232 3.924 6.798 1.00 94.19 169 ALA A O 1
ATOM 1285 N N . THR A 1 170 ? -15.413 5.154 5.341 1.00 94.44 170 THR A N 1
ATOM 1286 C CA . THR A 1 170 ? -15.667 4.049 4.398 1.00 94.44 170 THR A CA 1
ATOM 1287 C C . THR A 1 170 ? -14.367 3.500 3.806 1.00 94.44 170 THR A C 1
ATOM 1289 O O . THR A 1 170 ? -14.153 2.294 3.781 1.00 94.44 170 THR A O 1
ATOM 1292 N N . VAL A 1 171 ? -13.458 4.377 3.371 1.00 94.31 171 VAL A N 1
ATOM 1293 C CA . VAL A 1 171 ? -12.139 3.971 2.864 1.00 94.31 171 VAL A CA 1
ATOM 1294 C C . VAL A 1 171 ? -11.314 3.281 3.951 1.00 94.31 171 VAL A C 1
ATOM 1296 O O . VAL A 1 171 ? -10.632 2.306 3.656 1.00 94.31 171 VAL A O 1
ATOM 1299 N N . ALA A 1 172 ? -11.387 3.743 5.202 1.00 94.88 172 ALA A N 1
ATOM 1300 C CA . ALA A 1 172 ? -10.715 3.084 6.314 1.00 94.88 172 ALA A CA 1
ATOM 1301 C C . ALA A 1 172 ? -11.241 1.660 6.536 1.00 94.88 172 ALA A C 1
ATOM 1303 O O . ALA A 1 172 ? -10.430 0.752 6.684 1.00 94.88 172 ALA A O 1
ATOM 1304 N N . GLU A 1 173 ? -12.560 1.439 6.497 1.00 95.38 173 GLU A N 1
ATOM 1305 C CA . GLU A 1 173 ? -13.139 0.087 6.573 1.00 95.38 173 GLU A CA 1
ATOM 1306 C C . GLU A 1 173 ? -12.611 -0.816 5.456 1.00 95.38 173 GLU A C 1
ATOM 1308 O O . GLU A 1 173 ? -12.197 -1.945 5.707 1.00 95.38 173 GLU A O 1
ATOM 1313 N N . LEU A 1 174 ? -12.570 -0.305 4.225 1.00 93.88 174 LEU A N 1
ATOM 1314 C CA . LEU A 1 174 ? -12.085 -1.065 3.076 1.00 93.88 174 LEU A CA 1
ATOM 1315 C C . LEU A 1 174 ? -10.592 -1.388 3.189 1.00 93.88 174 LEU A C 1
ATOM 1317 O O . LEU A 1 174 ? -10.194 -2.491 2.828 1.00 93.88 174 LEU A O 1
ATOM 1321 N N . LEU A 1 175 ? -9.776 -0.474 3.723 1.00 91.56 175 LEU A N 1
ATOM 1322 C CA . LEU A 1 175 ? -8.363 -0.724 4.031 1.00 91.56 175 LEU A CA 1
ATOM 1323 C C . LEU A 1 175 ? -8.191 -1.751 5.162 1.00 91.56 175 LEU A C 1
ATOM 1325 O O . LEU A 1 175 ? -7.315 -2.602 5.078 1.00 91.56 175 LEU A O 1
ATOM 1329 N N . TRP A 1 176 ? -9.037 -1.712 6.194 1.00 91.75 176 TRP A N 1
ATOM 1330 C CA . TRP A 1 176 ? -9.008 -2.684 7.296 1.00 91.75 176 TRP A CA 1
ATOM 1331 C C . TRP A 1 176 ? -9.419 -4.098 6.866 1.00 91.75 176 TRP A C 1
ATOM 1333 O O . TRP A 1 176 ? -9.104 -5.078 7.528 1.00 91.75 176 TRP A O 1
ATOM 1343 N N . GLN A 1 177 ? -10.157 -4.230 5.768 1.00 89.75 177 GLN A N 1
ATOM 1344 C CA . GLN A 1 177 ? -10.510 -5.536 5.209 1.00 89.75 177 GLN A CA 1
ATOM 1345 C C . GLN A 1 177 ? -9.371 -6.165 4.391 1.00 89.75 177 GLN A C 1
ATOM 1347 O O . GLN A 1 177 ? -9.502 -7.310 3.962 1.00 89.75 177 GLN A O 1
ATOM 1352 N N . GLN A 1 178 ? -8.275 -5.438 4.151 1.00 84.12 178 GLN A N 1
ATOM 1353 C CA . GLN A 1 178 ? -7.127 -5.941 3.398 1.00 84.12 178 GLN A CA 1
ATOM 1354 C C . GLN A 1 178 ? -6.179 -6.709 4.314 1.00 84.12 178 GLN A C 1
ATOM 1356 O O . GLN A 1 178 ? -5.913 -6.281 5.426 1.00 84.12 178 GLN A O 1
ATOM 1361 N N . ASP A 1 179 ? -5.602 -7.810 3.839 1.00 75.75 179 ASP A N 1
ATOM 1362 C CA . ASP A 1 179 ? -4.658 -8.617 4.627 1.00 75.75 179 ASP A CA 1
ATOM 1363 C C . ASP A 1 179 ? -3.221 -8.060 4.550 1.00 75.75 179 ASP A C 1
ATOM 1365 O O . ASP A 1 179 ? -2.270 -8.768 4.223 1.00 75.75 179 ASP A O 1
ATOM 1369 N N . ASP A 1 180 ? -3.064 -6.755 4.787 1.00 78.94 180 ASP A N 1
ATOM 1370 C CA . ASP A 1 180 ? -1.786 -6.042 4.720 1.00 78.94 180 ASP A CA 1
ATOM 1371 C C . ASP A 1 180 ? -1.606 -5.097 5.922 1.00 78.94 180 ASP A C 1
ATOM 1373 O O . ASP A 1 180 ? -2.483 -4.299 6.268 1.00 78.94 180 ASP A O 1
ATOM 1377 N N . LEU A 1 181 ? -0.437 -5.174 6.571 1.00 80.88 181 LEU A N 1
ATOM 1378 C CA . LEU A 1 181 ? -0.133 -4.393 7.775 1.00 80.88 181 LEU A CA 1
ATOM 1379 C C . LEU A 1 181 ? -0.149 -2.882 7.500 1.00 80.88 181 LEU A C 1
ATOM 1381 O O . LEU A 1 181 ? -0.593 -2.104 8.351 1.00 80.88 181 LEU A O 1
ATOM 1385 N N . MET A 1 182 ? 0.337 -2.446 6.337 1.00 82.88 182 MET A N 1
ATOM 1386 C CA . MET A 1 182 ? 0.369 -1.029 5.983 1.00 82.88 182 MET A CA 1
ATOM 1387 C C . MET A 1 182 ? -1.032 -0.494 5.698 1.00 82.88 182 MET A C 1
ATOM 1389 O O . MET A 1 182 ? -1.318 0.649 6.065 1.00 82.88 182 MET A O 1
ATOM 1393 N N . ASP A 1 183 ? -1.916 -1.308 5.124 1.00 87.00 183 ASP A N 1
ATOM 1394 C CA . ASP A 1 183 ? -3.322 -0.950 4.927 1.00 87.00 183 ASP A CA 1
ATOM 1395 C C . ASP A 1 183 ? -4.059 -0.825 6.274 1.00 87.00 183 ASP A C 1
ATOM 1397 O O . ASP A 1 183 ? -4.748 0.173 6.499 1.00 87.00 183 ASP A O 1
ATOM 1401 N N . HIS A 1 184 ? -3.813 -1.723 7.234 1.00 89.44 184 HIS A N 1
ATOM 1402 C CA . HIS A 1 184 ? -4.346 -1.616 8.603 1.00 89.44 184 HIS A CA 1
ATOM 1403 C C . HIS A 1 184 ? -3.848 -0.371 9.350 1.00 89.44 184 HIS A C 1
ATOM 1405 O O . HIS A 1 184 ? -4.632 0.362 9.964 1.00 89.44 184 HIS A O 1
ATOM 1411 N N . LEU A 1 185 ? -2.541 -0.097 9.281 1.00 88.88 185 LEU A N 1
ATOM 1412 C CA . LEU A 1 185 ? -1.942 1.124 9.833 1.00 88.88 185 LEU A CA 1
ATOM 1413 C C . LEU A 1 185 ? -2.541 2.374 9.182 1.00 88.88 185 LEU A C 1
ATOM 1415 O O . LEU A 1 185 ? -2.824 3.366 9.857 1.00 88.88 185 LEU A O 1
ATOM 1419 N N . GLY A 1 186 ? -2.753 2.308 7.871 1.00 89.62 186 GLY A N 1
ATOM 1420 C CA . GLY A 1 186 ? -3.428 3.315 7.078 1.00 89.62 186 GLY A CA 1
ATOM 1421 C C . GLY A 1 186 ? -4.846 3.592 7.560 1.00 89.62 186 GLY A C 1
ATOM 1422 O O . GLY A 1 186 ? -5.161 4.740 7.866 1.00 89.62 186 GLY A O 1
ATOM 1423 N N . ALA A 1 187 ? -5.673 2.553 7.686 1.00 93.50 187 ALA A N 1
ATOM 1424 C CA . ALA A 1 187 ? -7.050 2.632 8.166 1.00 93.50 187 ALA A CA 1
ATOM 1425 C C . ALA A 1 187 ? -7.138 3.328 9.532 1.00 93.50 187 ALA A C 1
ATOM 1427 O O . ALA A 1 187 ? -7.851 4.323 9.679 1.00 93.50 187 ALA A O 1
ATOM 1428 N N . LEU A 1 188 ? -6.343 2.878 10.508 1.00 94.12 188 LEU A N 1
ATOM 1429 C CA . LEU A 1 188 ? -6.295 3.479 11.845 1.00 94.12 188 LEU A CA 1
ATOM 1430 C C . LEU A 1 188 ? -5.786 4.928 11.807 1.00 94.12 188 LEU A C 1
ATOM 1432 O O . LEU A 1 188 ? -6.286 5.785 12.538 1.00 94.12 188 LEU A O 1
ATOM 1436 N N . GLY A 1 189 ? -4.832 5.231 10.923 1.00 91.56 189 GLY A N 1
ATOM 1437 C CA . GLY A 1 189 ? -4.355 6.590 10.676 1.00 91.56 189 GLY A CA 1
ATOM 1438 C C . GLY A 1 189 ? -5.443 7.525 10.140 1.00 91.56 189 GLY A C 1
ATOM 1439 O O . GLY A 1 189 ? -5.558 8.654 10.628 1.00 91.56 189 GLY A O 1
ATOM 1440 N N . LEU A 1 190 ? -6.257 7.058 9.185 1.00 92.62 190 LEU A N 1
ATOM 1441 C CA . LEU A 1 190 ? -7.395 7.808 8.644 1.00 92.62 190 LEU A CA 1
ATOM 1442 C C . LEU A 1 190 ? -8.458 8.042 9.711 1.00 92.62 190 LEU A C 1
ATOM 1444 O O . LEU A 1 190 ? -8.882 9.180 9.899 1.00 92.62 190 LEU A O 1
ATOM 1448 N N . VAL A 1 191 ? -8.843 6.991 10.439 1.00 94.88 191 VAL A N 1
ATOM 1449 C CA . VAL A 1 191 ? -9.850 7.069 11.506 1.00 94.88 191 VAL A CA 1
ATOM 1450 C C . VAL A 1 191 ? -9.406 8.063 12.562 1.00 94.88 191 VAL A C 1
ATOM 1452 O O . VAL A 1 191 ? -10.127 9.018 12.832 1.00 94.88 191 VAL A O 1
ATOM 1455 N N . ARG A 1 192 ? -8.178 7.929 13.079 1.00 92.62 192 ARG A N 1
ATOM 1456 C CA . ARG A 1 192 ? -7.611 8.886 14.037 1.00 92.62 192 ARG A CA 1
ATOM 1457 C C . ARG A 1 192 ? -7.724 10.327 13.546 1.00 92.62 192 ARG A C 1
ATOM 1459 O O . ARG A 1 192 ? -8.014 11.221 14.336 1.00 92.62 192 ARG A O 1
ATOM 1466 N N . ARG A 1 193 ? -7.479 10.567 12.255 1.00 90.50 193 ARG A N 1
ATOM 1467 C CA . ARG A 1 193 ? -7.540 11.910 11.671 1.00 90.50 193 ARG A CA 1
ATOM 1468 C C . ARG A 1 193 ? -8.957 12.487 11.665 1.00 90.50 193 ARG A C 1
ATOM 1470 O O . ARG A 1 193 ? -9.090 13.696 11.830 1.00 90.50 193 ARG A O 1
ATOM 1477 N N . ILE A 1 194 ? -9.980 11.652 11.494 1.00 92.19 194 ILE A N 1
ATOM 1478 C CA . ILE A 1 194 ? -11.388 12.073 11.427 1.00 92.19 194 ILE A CA 1
ATOM 1479 C C . ILE A 1 194 ? -12.141 11.935 12.755 1.00 92.19 194 ILE A C 1
ATOM 1481 O O . ILE A 1 194 ? -13.269 12.409 12.844 1.00 92.19 194 ILE A O 1
ATOM 1485 N N . LEU A 1 195 ? -11.548 11.339 13.796 1.00 91.62 195 LEU A N 1
ATOM 1486 C CA . LEU A 1 195 ? -12.214 11.114 15.088 1.00 91.62 195 LEU A CA 1
ATOM 1487 C C . LEU A 1 195 ? -12.712 12.401 15.754 1.00 91.62 195 LEU A C 1
ATOM 1489 O O . LEU A 1 195 ? -13.733 12.376 16.428 1.00 91.62 195 LEU A O 1
ATOM 1493 N N . THR A 1 196 ? -12.034 13.534 15.555 1.00 88.81 196 THR A N 1
ATOM 1494 C CA . THR A 1 196 ? -12.502 14.831 16.077 1.00 88.81 196 THR A CA 1
ATOM 1495 C C . THR A 1 196 ? -13.776 15.317 15.384 1.00 88.81 196 THR A C 1
ATOM 1497 O O . THR A 1 196 ? -14.556 16.048 15.984 1.00 88.81 196 THR A O 1
ATOM 1500 N N . LEU A 1 197 ? -13.997 14.904 14.134 1.00 89.50 197 LEU A N 1
ATOM 1501 C CA . LEU A 1 197 ? -15.181 15.222 13.332 1.00 89.50 197 LEU A CA 1
ATOM 1502 C C . LEU A 1 197 ? -16.286 14.164 13.495 1.00 89.50 197 LEU A C 1
ATOM 1504 O O . LEU A 1 197 ? -17.460 14.454 13.282 1.00 89.50 197 LEU A O 1
ATOM 1508 N N . ARG A 1 198 ? -15.903 12.929 13.833 1.00 91.19 198 ARG A N 1
ATOM 1509 C CA . ARG A 1 198 ? -16.761 11.744 13.956 1.00 91.19 198 ARG A CA 1
ATOM 1510 C C . ARG A 1 198 ? -16.395 10.942 15.213 1.00 91.19 198 ARG A C 1
ATOM 1512 O O . ARG A 1 198 ? -15.821 9.855 15.103 1.00 91.19 198 ARG A O 1
ATOM 1519 N N . PRO A 1 199 ? -16.680 11.478 16.416 1.00 91.94 199 PRO A N 1
ATOM 1520 C CA . PRO A 1 199 ? -16.306 10.833 17.677 1.00 91.94 199 PRO A CA 1
ATOM 1521 C C . PRO A 1 199 ? -17.033 9.501 17.895 1.00 91.94 199 PRO A C 1
ATOM 1523 O O . PRO A 1 199 ? -16.506 8.622 18.572 1.00 91.94 199 PRO A O 1
ATOM 1526 N N . ASP A 1 200 ? -18.193 9.325 17.260 1.00 93.50 200 ASP A N 1
ATOM 1527 C CA . ASP A 1 200 ? -18.987 8.094 17.249 1.00 93.50 200 ASP A CA 1
ATOM 1528 C C . ASP A 1 200 ? -18.223 6.879 16.700 1.00 93.50 200 ASP A C 1
ATOM 1530 O O . ASP A 1 200 ? -18.523 5.741 17.051 1.00 93.50 200 ASP A O 1
ATOM 1534 N N . LEU A 1 201 ? -17.193 7.099 15.878 1.00 94.38 201 LEU A N 1
ATOM 1535 C CA . LEU A 1 201 ? -16.379 6.015 15.331 1.00 94.38 201 LEU A CA 1
ATOM 1536 C C . LEU A 1 201 ? -15.445 5.383 16.370 1.00 94.38 201 LEU A C 1
ATOM 1538 O O . LEU A 1 201 ? -14.945 4.284 16.128 1.00 94.38 201 LEU A O 1
ATOM 1542 N N . ARG A 1 202 ? -15.183 6.036 17.512 1.00 95.50 202 ARG A N 1
ATOM 1543 C CA . ARG A 1 202 ? -14.193 5.540 18.480 1.00 95.50 202 ARG A CA 1
ATOM 1544 C C . ARG A 1 202 ? -14.545 4.144 18.981 1.00 95.50 202 ARG A C 1
ATOM 1546 O O . ARG A 1 202 ? -13.694 3.264 18.906 1.00 95.50 202 ARG A O 1
ATOM 1553 N N . ASP A 1 203 ? -15.783 3.916 19.402 1.00 95.62 203 ASP A N 1
ATOM 1554 C CA . ASP A 1 203 ? -16.192 2.626 19.973 1.00 95.62 203 ASP A CA 1
ATOM 1555 C C . ASP A 1 203 ? -16.059 1.477 18.965 1.00 95.62 203 ASP A C 1
ATOM 1557 O O . ASP A 1 203 ? -15.684 0.361 19.322 1.00 95.62 203 ASP A O 1
ATOM 1561 N N . HIS A 1 204 ? -16.295 1.762 17.682 1.00 95.94 204 HIS A N 1
ATOM 1562 C CA . HIS A 1 204 ? -16.162 0.780 16.610 1.00 95.94 204 HIS A CA 1
ATOM 1563 C C . HIS A 1 204 ? -14.697 0.441 16.280 1.00 95.94 204 HIS A C 1
ATOM 1565 O O . HIS A 1 204 ? -14.378 -0.691 15.909 1.00 95.94 204 HIS A O 1
ATOM 1571 N N . TRP A 1 205 ? -13.791 1.412 16.399 1.00 96.75 205 TRP A N 1
ATOM 1572 C CA . TRP A 1 205 ? -12.397 1.278 15.967 1.00 96.75 205 TRP A CA 1
ATOM 1573 C C . TRP A 1 205 ? -11.410 0.993 17.102 1.00 96.75 205 TRP A C 1
ATOM 1575 O O . TRP A 1 205 ? -10.317 0.490 16.844 1.00 96.75 205 TRP A O 1
ATOM 1585 N N . GLU A 1 206 ? -11.778 1.253 18.354 1.00 96.56 206 GLU A N 1
ATOM 1586 C CA . GLU A 1 206 ? -10.934 0.994 19.523 1.00 96.56 206 GLU A CA 1
ATOM 1587 C C . GLU A 1 206 ? -10.517 -0.487 19.647 1.00 96.56 206 GLU A C 1
ATOM 1589 O O . GLU A 1 206 ? -9.334 -0.730 19.889 1.00 96.56 206 GLU A O 1
ATOM 1594 N N . PRO A 1 207 ? -11.387 -1.497 19.418 1.00 95.88 207 PRO A N 1
ATOM 1595 C CA . PRO A 1 207 ? -10.958 -2.898 19.443 1.00 95.88 207 PRO A CA 1
ATOM 1596 C C . PRO A 1 207 ? -9.864 -3.200 18.408 1.00 95.88 207 PRO A C 1
ATOM 1598 O O . PRO A 1 207 ? -8.842 -3.792 18.741 1.00 95.88 207 PRO A O 1
ATOM 1601 N N . ARG A 1 208 ? -10.026 -2.694 17.180 1.00 95.69 208 ARG A N 1
ATOM 1602 C CA . ARG A 1 208 ? -9.058 -2.834 16.078 1.00 95.69 208 ARG A CA 1
ATOM 1603 C C . ARG A 1 208 ? -7.719 -2.166 16.396 1.00 95.69 208 ARG A C 1
ATOM 1605 O O . ARG A 1 208 ? -6.653 -2.704 16.110 1.00 95.69 208 ARG A O 1
ATOM 1612 N N . ALA A 1 209 ? -7.767 -0.998 17.032 1.00 95.62 209 ALA A N 1
ATOM 1613 C CA . ALA A 1 209 ? -6.579 -0.298 17.500 1.00 95.62 209 ALA A CA 1
ATOM 1614 C C . ALA A 1 209 ? -5.809 -1.116 18.547 1.00 95.62 209 ALA A C 1
ATOM 1616 O O . ALA A 1 209 ? -4.585 -1.215 18.467 1.00 95.62 209 ALA A O 1
ATOM 1617 N N . ARG A 1 210 ? -6.522 -1.758 19.481 1.00 95.38 210 ARG A N 1
ATOM 1618 C CA . ARG A 1 210 ? -5.917 -2.640 20.489 1.00 95.38 210 ARG A CA 1
ATOM 1619 C C . ARG A 1 210 ? -5.266 -3.874 19.872 1.00 95.38 210 ARG A C 1
ATOM 1621 O O . ARG A 1 210 ? -4.210 -4.275 20.346 1.00 95.38 210 ARG A O 1
ATOM 1628 N N . GLU A 1 211 ? -5.820 -4.431 18.794 1.00 93.38 211 GLU A N 1
ATOM 1629 C CA . GLU A 1 211 ? -5.173 -5.536 18.067 1.00 93.38 211 GLU A CA 1
ATOM 1630 C C . GLU A 1 211 ? -3.790 -5.145 17.529 1.00 93.38 211 GLU A C 1
ATOM 1632 O O . GLU A 1 211 ? -2.845 -5.933 17.614 1.00 93.38 211 GLU A O 1
ATOM 1637 N N . LEU A 1 212 ? -3.650 -3.923 17.005 1.00 91.88 212 LEU A N 1
ATOM 1638 C CA . LEU A 1 212 ? -2.364 -3.411 16.535 1.00 91.88 212 LEU A CA 1
ATOM 1639 C C . LEU A 1 212 ? -1.406 -3.113 17.698 1.00 91.88 212 LEU A C 1
ATOM 1641 O O . LEU A 1 212 ? -0.222 -3.425 17.598 1.00 91.88 212 LEU A O 1
ATOM 1645 N N . GLU A 1 213 ? -1.894 -2.514 18.786 1.00 93.88 213 GLU A N 1
ATOM 1646 C CA . GLU A 1 213 ? -1.091 -2.267 19.996 1.00 93.88 213 GLU A CA 1
ATOM 1647 C C . GLU A 1 213 ? -0.537 -3.575 20.567 1.00 93.88 213 GLU A C 1
ATOM 1649 O O . GLU A 1 213 ? 0.649 -3.653 20.882 1.00 93.88 213 GLU A O 1
ATOM 1654 N N . ALA A 1 214 ? -1.374 -4.614 20.633 1.00 92.56 214 ALA A N 1
ATOM 1655 C CA . ALA A 1 214 ? -0.979 -5.943 21.071 1.00 92.56 214 ALA A CA 1
ATOM 1656 C C . ALA A 1 214 ? 0.108 -6.537 20.173 1.00 92.56 214 ALA A C 1
ATOM 1658 O O . ALA A 1 214 ? 1.135 -6.988 20.672 1.00 92.56 214 ALA A O 1
ATOM 1659 N N . LEU A 1 215 ? -0.079 -6.471 18.850 1.00 89.50 215 LEU A N 1
ATOM 1660 C CA . LEU A 1 215 ? 0.915 -6.959 17.897 1.00 89.50 215 LEU A CA 1
ATOM 1661 C C . LEU A 1 215 ? 2.253 -6.219 18.040 1.00 89.50 215 LEU A C 1
ATOM 1663 O O . LEU A 1 215 ? 3.309 -6.843 18.008 1.00 89.50 215 LEU A O 1
ATOM 1667 N N . ARG A 1 216 ? 2.224 -4.893 18.213 1.00 87.25 216 ARG A N 1
ATOM 1668 C CA . ARG A 1 216 ? 3.434 -4.078 18.388 1.00 87.25 216 ARG A CA 1
ATOM 1669 C C . ARG A 1 216 ? 4.152 -4.386 19.699 1.00 87.25 216 ARG A C 1
ATOM 1671 O O . ARG A 1 216 ? 5.372 -4.494 19.680 1.00 87.25 216 ARG A O 1
ATOM 1678 N N . ALA A 1 217 ? 3.418 -4.550 20.800 1.00 88.94 217 ALA A N 1
ATOM 1679 C CA . ALA A 1 217 ? 3.992 -4.989 22.071 1.00 88.94 217 ALA A CA 1
ATOM 1680 C C . ALA A 1 217 ? 4.613 -6.382 21.940 1.00 88.94 217 ALA A C 1
ATOM 1682 O O . ALA A 1 217 ? 5.762 -6.573 22.317 1.00 88.94 217 ALA A O 1
ATOM 1683 N N . TRP A 1 218 ? 3.906 -7.322 21.308 1.00 87.50 218 TRP A N 1
ATOM 1684 C CA . TRP A 1 218 ? 4.419 -8.666 21.065 1.00 87.50 218 TRP A CA 1
ATOM 1685 C C . TRP A 1 218 ? 5.688 -8.661 20.211 1.00 87.50 218 TRP A C 1
ATOM 1687 O O . TRP A 1 218 ? 6.625 -9.364 20.543 1.00 87.50 218 TRP A O 1
ATOM 1697 N N . GLN A 1 219 ? 5.774 -7.840 19.162 1.00 83.25 219 GLN A N 1
ATOM 1698 C CA . GLN A 1 219 ? 6.991 -7.712 18.345 1.00 83.25 219 GLN A CA 1
ATOM 1699 C C . GLN A 1 219 ? 8.168 -7.063 19.094 1.00 83.25 219 GLN A C 1
ATOM 1701 O O . GLN A 1 219 ? 9.315 -7.293 18.727 1.00 83.25 219 GLN A O 1
ATOM 1706 N N . GLN A 1 220 ? 7.897 -6.230 20.102 1.00 79.94 220 GLN A N 1
ATOM 1707 C CA . GLN A 1 220 ? 8.924 -5.609 20.948 1.00 79.94 220 GLN A CA 1
ATOM 1708 C C . GLN A 1 220 ? 9.391 -6.532 22.081 1.00 79.94 220 GLN A C 1
ATOM 1710 O O . GLN A 1 220 ? 10.548 -6.459 22.486 1.00 79.94 220 GLN A O 1
ATOM 1715 N N . GLU A 1 221 ? 8.488 -7.361 22.607 1.00 75.00 221 GLU A N 1
ATOM 1716 C CA . GLU A 1 221 ? 8.754 -8.343 23.666 1.00 75.00 221 GLU A CA 1
ATOM 1717 C C . GLU A 1 221 ? 9.242 -9.683 23.126 1.00 75.00 221 GLU A C 1
ATOM 1719 O O . GLU A 1 221 ? 9.914 -10.427 23.844 1.00 75.00 221 GLU A O 1
ATOM 1724 N N . ALA A 1 222 ? 8.905 -10.004 21.875 1.00 59.50 222 ALA A N 1
ATOM 1725 C CA . ALA A 1 222 ? 9.489 -11.127 21.181 1.00 59.50 222 ALA A CA 1
ATOM 1726 C C . ALA A 1 222 ? 11.003 -10.917 21.250 1.00 59.50 222 ALA A C 1
ATOM 1728 O O . ALA A 1 222 ? 11.480 -9.856 20.829 1.00 59.50 222 ALA A O 1
ATOM 1729 N N . PRO A 1 223 ? 11.771 -11.884 21.794 1.00 50.81 223 PRO A N 1
ATOM 1730 C CA . PRO A 1 223 ? 13.208 -11.835 21.606 1.00 50.81 223 PRO A CA 1
ATOM 1731 C C . PRO A 1 223 ? 13.417 -11.628 20.105 1.00 50.81 223 PRO A C 1
ATOM 1733 O O . PRO A 1 223 ? 12.659 -12.249 19.343 1.00 50.81 223 PRO A O 1
ATOM 1736 N N . PRO A 1 224 ? 14.350 -10.748 19.673 1.00 48.62 224 PRO A N 1
ATOM 1737 C CA . PRO A 1 224 ? 14.701 -10.691 18.261 1.00 48.62 224 PRO A CA 1
ATOM 1738 C C . PRO A 1 224 ? 14.843 -12.143 17.860 1.00 48.62 224 PRO A C 1
ATOM 1740 O O . PRO A 1 224 ? 15.545 -12.866 18.577 1.00 48.62 224 PRO A O 1
ATOM 1743 N N . GLU A 1 225 ? 14.050 -12.587 16.871 1.00 46.94 225 GLU A N 1
ATOM 1744 C CA . GLU A 1 225 ? 14.204 -13.913 16.276 1.00 46.94 225 GLU A CA 1
ATOM 1745 C C . GLU A 1 225 ? 15.699 -14.092 16.223 1.00 46.94 225 GLU A C 1
ATOM 1747 O O . GLU A 1 225 ? 16.337 -13.241 15.597 1.00 46.94 225 GLU A O 1
ATOM 1752 N N . THR A 1 226 ? 16.225 -14.997 17.067 1.00 41.28 226 THR A N 1
ATOM 1753 C CA . THR A 1 226 ? 17.656 -15.097 17.360 1.00 41.28 226 THR A CA 1
ATOM 1754 C C . THR A 1 226 ? 18.325 -14.853 16.048 1.00 41.28 226 THR A C 1
ATOM 1756 O O . THR A 1 226 ? 18.039 -15.630 15.132 1.00 41.28 226 THR A O 1
ATOM 1759 N N . ASP A 1 227 ? 19.027 -13.717 15.947 1.00 39.59 227 ASP A N 1
ATOM 1760 C CA . ASP A 1 227 ? 19.679 -13.269 14.726 1.00 39.59 227 ASP A CA 1
ATOM 1761 C C . ASP A 1 227 ? 20.167 -14.559 14.069 1.00 39.59 227 ASP A C 1
ATOM 1763 O O . ASP A 1 227 ? 20.876 -15.301 14.756 1.00 39.59 227 ASP A O 1
ATOM 1767 N N . PRO A 1 228 ? 19.698 -14.989 12.882 1.00 44.81 228 PRO A N 1
ATOM 1768 C CA . PRO A 1 228 ? 20.050 -16.328 12.397 1.00 44.81 228 PRO A CA 1
ATOM 1769 C C . PRO A 1 228 ? 21.578 -16.492 12.243 1.00 44.81 228 PRO A C 1
ATOM 1771 O O . PRO A 1 228 ? 22.081 -17.596 12.044 1.00 44.81 228 PRO A O 1
ATOM 1774 N N . VAL A 1 229 ? 22.309 -15.383 12.403 1.00 44.53 229 VAL A N 1
ATOM 1775 C CA . VAL A 1 229 ? 23.758 -15.204 12.467 1.00 44.53 229 VAL A CA 1
ATOM 1776 C C . VAL A 1 229 ? 24.361 -15.381 13.880 1.00 44.53 229 VAL A C 1
ATOM 1778 O O . VAL A 1 229 ? 25.555 -15.628 14.015 1.00 44.53 229 VAL A O 1
ATOM 1781 N N . SER A 1 230 ? 23.567 -15.304 14.949 1.00 44.25 230 SER A N 1
ATOM 1782 C CA . SER A 1 230 ? 23.960 -15.504 16.353 1.00 44.25 230 SER A CA 1
ATOM 1783 C C . SER A 1 230 ? 23.787 -16.963 16.819 1.00 44.25 230 SER A C 1
ATOM 1785 O O . SER A 1 230 ? 23.560 -17.228 18.000 1.00 44.25 230 SER A O 1
ATOM 1787 N N . GLU A 1 231 ? 23.918 -17.948 15.932 1.00 46.12 231 GLU A N 1
ATOM 1788 C CA . GLU A 1 231 ? 24.183 -19.325 16.359 1.00 46.12 231 GLU A CA 1
ATOM 1789 C C . GLU A 1 231 ? 25.699 -19.531 16.420 1.00 46.12 231 GLU A C 1
ATOM 1791 O O . GLU A 1 231 ? 26.360 -19.821 15.421 1.00 46.12 231 GLU A O 1
ATOM 1796 N N . GLN A 1 232 ? 26.267 -19.364 17.616 1.00 45.66 232 GLN A N 1
ATOM 1797 C CA . GLN A 1 232 ? 27.628 -19.799 17.921 1.00 45.66 232 GLN A CA 1
ATOM 1798 C C . GLN A 1 232 ? 27.764 -21.293 17.570 1.00 45.66 232 GLN A C 1
ATOM 1800 O O . GLN A 1 232 ? 27.326 -22.149 18.333 1.00 45.66 232 GLN A O 1
ATOM 1805 N N . GLY A 1 233 ? 28.342 -21.608 16.405 1.00 55.47 233 GLY A N 1
ATOM 1806 C CA . GLY A 1 233 ? 28.633 -22.985 15.988 1.00 55.47 233 GLY A CA 1
ATOM 1807 C C . GLY A 1 233 ? 28.196 -23.388 14.577 1.00 55.47 233 GLY A C 1
ATOM 1808 O O . GLY A 1 233 ? 28.608 -24.458 14.135 1.00 55.47 233 GLY A O 1
ATOM 1809 N N . LEU A 1 234 ? 27.425 -22.572 13.846 1.00 58.31 234 LEU A N 1
ATOM 1810 C CA . LEU A 1 234 ? 27.158 -22.844 12.427 1.00 58.31 234 LEU A CA 1
ATOM 1811 C C . LEU A 1 234 ? 28.357 -22.455 11.557 1.00 58.31 234 LEU A C 1
ATOM 1813 O O . LEU A 1 234 ? 28.977 -21.406 11.751 1.00 58.31 234 LEU A O 1
ATOM 1817 N N . SER A 1 235 ? 28.658 -23.266 10.543 1.00 66.38 235 SER A N 1
ATOM 1818 C CA . SER A 1 235 ? 29.548 -22.816 9.473 1.00 66.38 235 SER A CA 1
ATOM 1819 C C . SER A 1 235 ? 28.882 -21.675 8.689 1.00 66.38 235 SER A C 1
ATOM 1821 O O . SER A 1 235 ? 27.662 -21.653 8.517 1.00 66.38 235 SER A O 1
ATOM 1823 N N . LEU A 1 236 ? 29.673 -20.736 8.153 1.00 65.69 236 LEU A N 1
ATOM 1824 C CA . LEU A 1 236 ? 29.157 -19.621 7.336 1.00 65.69 236 LEU A CA 1
ATOM 1825 C C . LEU A 1 236 ? 28.250 -20.098 6.181 1.00 65.69 236 LEU A C 1
ATOM 1827 O O . LEU A 1 236 ? 27.324 -19.395 5.792 1.00 65.69 236 LEU A O 1
ATOM 1831 N N . CYS A 1 237 ? 28.483 -21.305 5.657 1.00 6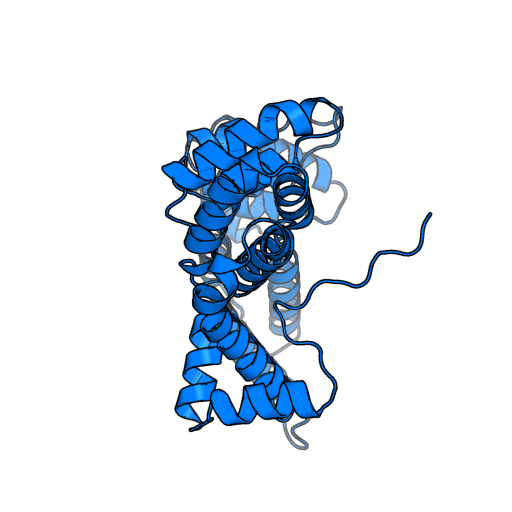6.62 237 CYS A N 1
ATOM 1832 C CA . CYS A 1 237 ? 27.674 -21.901 4.592 1.00 66.62 237 CYS A CA 1
ATOM 1833 C C . CYS A 1 237 ? 26.287 -22.363 5.075 1.00 66.62 237 CYS A C 1
ATOM 1835 O O . CYS A 1 237 ? 25.301 -22.217 4.353 1.00 66.62 237 CYS A O 1
ATOM 1837 N N . GLU A 1 238 ? 26.187 -22.907 6.289 1.00 67.88 238 GLU A N 1
ATOM 1838 C CA . GLU A 1 238 ? 24.912 -23.351 6.867 1.00 67.88 238 GLU A CA 1
ATOM 1839 C C . GLU A 1 238 ? 24.038 -22.170 7.290 1.00 67.88 238 GLU A C 1
ATOM 1841 O O . GLU A 1 238 ? 22.826 -22.197 7.060 1.00 67.88 238 GLU A O 1
ATOM 1846 N N . ALA A 1 239 ? 24.652 -21.115 7.834 1.00 69.12 239 ALA A N 1
ATOM 1847 C CA . ALA A 1 239 ? 23.966 -19.863 8.146 1.00 69.12 239 ALA A CA 1
ATOM 1848 C C . ALA A 1 239 ? 23.327 -19.255 6.883 1.00 69.12 239 ALA A C 1
ATOM 1850 O O . ALA A 1 239 ? 22.126 -18.988 6.867 1.00 69.12 239 ALA A O 1
ATOM 1851 N N . GLN A 1 240 ? 24.080 -19.171 5.778 1.00 68.38 240 GLN A N 1
ATOM 1852 C CA . GLN A 1 240 ? 23.579 -18.671 4.487 1.00 68.38 240 GLN A CA 1
ATOM 1853 C C . GLN A 1 240 ? 22.383 -19.472 3.952 1.00 68.38 240 GLN A C 1
ATOM 1855 O O . GLN A 1 240 ? 21.419 -18.906 3.433 1.00 68.38 240 GLN A O 1
ATOM 1860 N N . PHE A 1 241 ? 22.419 -20.800 4.073 1.00 71.19 241 PHE A N 1
ATOM 1861 C CA . PHE A 1 241 ? 21.320 -21.653 3.623 1.00 71.19 241 PHE A CA 1
ATOM 1862 C C . PHE A 1 241 ? 20.053 -21.468 4.473 1.00 71.19 241 PHE A C 1
ATOM 1864 O O . PHE A 1 241 ? 18.941 -21.446 3.936 1.00 71.19 241 PHE A O 1
ATOM 1871 N N . ARG A 1 242 ? 20.201 -21.307 5.795 1.00 71.88 242 ARG A N 1
ATOM 1872 C CA . ARG A 1 242 ? 19.077 -21.011 6.695 1.00 71.88 242 ARG A CA 1
ATOM 1873 C C . ARG A 1 242 ? 18.484 -19.632 6.434 1.00 71.88 242 ARG A C 1
ATOM 1875 O O . ARG A 1 242 ? 17.270 -19.544 6.264 1.00 71.88 242 ARG A O 1
ATOM 1882 N N . GLU A 1 243 ? 19.315 -18.596 6.329 1.00 71.50 243 GLU A N 1
ATOM 1883 C CA . GLU A 1 243 ? 18.881 -17.238 5.971 1.00 71.50 243 GLU A CA 1
ATOM 1884 C C . GLU A 1 243 ? 18.058 -17.246 4.685 1.00 71.50 243 GLU A C 1
ATOM 1886 O O . GLU A 1 243 ? 16.970 -16.675 4.629 1.00 71.50 243 GLU A O 1
ATOM 1891 N N . ARG A 1 244 ? 18.527 -17.971 3.664 1.00 75.06 244 ARG A N 1
ATOM 1892 C CA . ARG A 1 244 ? 17.802 -18.109 2.402 1.00 75.06 244 ARG A CA 1
ATOM 1893 C C . ARG A 1 244 ? 16.446 -18.785 2.589 1.00 75.06 244 ARG A C 1
ATOM 1895 O O . ARG A 1 244 ? 15.462 -18.310 2.034 1.00 75.06 244 ARG A O 1
ATOM 1902 N N . LYS A 1 245 ? 16.348 -19.862 3.373 1.00 75.81 245 LYS A N 1
ATOM 1903 C CA . LYS A 1 245 ? 15.055 -20.514 3.659 1.00 75.81 245 LYS A CA 1
ATOM 1904 C C . LYS A 1 245 ? 14.078 -19.582 4.373 1.00 75.81 245 LYS A C 1
ATOM 1906 O O . LYS A 1 245 ? 12.906 -19.557 4.003 1.00 75.81 245 LYS A O 1
ATOM 1911 N N . VAL A 1 246 ? 14.554 -18.822 5.357 1.00 72.94 246 VAL A N 1
ATOM 1912 C CA . VAL A 1 246 ? 13.742 -17.833 6.082 1.00 72.94 246 VAL A CA 1
ATOM 1913 C C . VAL A 1 246 ? 13.274 -16.732 5.132 1.00 72.94 246 VAL A C 1
ATOM 1915 O O . VAL A 1 246 ? 12.084 -16.424 5.094 1.00 72.94 246 VAL A O 1
ATOM 1918 N N . LEU A 1 247 ? 14.174 -16.212 4.294 1.00 74.00 247 LEU A N 1
ATOM 1919 C CA . LEU A 1 247 ? 13.851 -15.221 3.271 1.00 74.00 247 LEU A CA 1
ATOM 1920 C C . LEU A 1 247 ? 12.789 -15.745 2.295 1.00 74.00 247 LEU A C 1
ATOM 1922 O O . LEU A 1 247 ? 11.789 -15.084 2.053 1.00 74.00 247 LEU A O 1
ATOM 1926 N N . LEU A 1 248 ? 12.952 -16.954 1.758 1.00 74.12 248 LEU A N 1
ATOM 1927 C CA . LEU A 1 248 ? 11.975 -17.546 0.838 1.00 74.12 248 LEU A CA 1
ATOM 1928 C C . LEU A 1 248 ? 10.611 -17.777 1.512 1.00 74.12 248 LEU A C 1
ATOM 1930 O O . LEU A 1 248 ? 9.573 -17.594 0.876 1.00 74.12 248 LEU A O 1
ATOM 1934 N N . ALA A 1 249 ? 10.597 -18.135 2.799 1.00 69.62 249 ALA A N 1
ATOM 1935 C CA . ALA A 1 249 ? 9.368 -18.308 3.569 1.00 69.62 249 ALA A CA 1
ATOM 1936 C C . ALA A 1 249 ? 8.645 -16.976 3.848 1.00 69.62 249 ALA A C 1
ATOM 1938 O O . ALA A 1 249 ? 7.414 -16.929 3.763 1.00 69.62 249 ALA A O 1
ATOM 1939 N N . SER A 1 250 ? 9.380 -15.897 4.140 1.00 67.38 250 SER A N 1
ATOM 1940 C CA . SER A 1 250 ? 8.803 -14.575 4.426 1.00 67.38 250 SER A CA 1
ATOM 1941 C C . SER A 1 250 ? 8.218 -13.903 3.182 1.00 67.38 250 SER A C 1
ATOM 1943 O O . SER A 1 250 ? 7.207 -13.207 3.260 1.00 67.38 250 SER A O 1
ATOM 1945 N N . ILE A 1 251 ? 8.775 -14.185 2.002 1.00 67.88 251 ILE A N 1
ATOM 1946 C CA . ILE A 1 251 ? 8.264 -13.695 0.716 1.00 67.88 251 ILE A CA 1
ATOM 1947 C C . ILE A 1 251 ? 6.811 -14.140 0.467 1.00 67.88 251 ILE A C 1
ATOM 1949 O O . ILE A 1 251 ? 6.036 -13.385 -0.129 1.00 67.88 251 ILE A O 1
ATOM 1953 N N . GLY A 1 252 ? 6.434 -15.337 0.927 1.00 60.28 252 GLY A N 1
ATOM 1954 C CA . GLY A 1 252 ? 5.159 -15.982 0.609 1.00 60.28 252 GLY A CA 1
ATOM 1955 C C . GLY A 1 252 ? 3.976 -15.666 1.532 1.00 60.28 252 GLY A C 1
ATOM 1956 O O . GLY A 1 252 ? 2.887 -16.181 1.272 1.00 60.28 252 GLY A O 1
ATOM 1957 N N . ARG A 1 253 ? 4.144 -14.874 2.603 1.00 62.25 253 ARG A N 1
ATOM 1958 C CA . ARG A 1 253 ? 3.085 -14.650 3.608 1.00 62.25 253 ARG A CA 1
ATOM 1959 C C . ARG A 1 253 ? 2.740 -13.163 3.792 1.00 62.25 253 ARG A C 1
ATOM 1961 O O . ARG A 1 253 ? 3.659 -12.357 3.908 1.00 62.25 253 ARG A O 1
ATOM 1968 N N . PRO A 1 254 ? 1.445 -12.793 3.847 1.00 64.56 254 PRO A N 1
ATOM 1969 C CA . PRO A 1 254 ? 1.033 -11.449 4.246 1.00 64.56 254 PRO A CA 1
ATOM 1970 C C . PRO A 1 254 ? 1.426 -11.177 5.705 1.00 64.56 254 PRO A C 1
ATOM 1972 O O . PRO A 1 254 ? 1.194 -12.005 6.590 1.00 64.56 254 PRO A O 1
ATOM 1975 N N . GLU A 1 255 ? 2.049 -10.021 5.946 1.00 73.75 255 GLU A N 1
ATOM 1976 C CA . GLU A 1 255 ? 2.733 -9.699 7.208 1.00 73.75 255 GLU A CA 1
ATOM 1977 C C . GLU A 1 255 ? 1.778 -9.665 8.409 1.00 73.75 255 GLU A C 1
ATOM 1979 O O . GLU A 1 255 ? 2.116 -10.155 9.487 1.00 73.75 255 GLU A O 1
ATOM 1984 N N . TRP A 1 256 ? 0.563 -9.137 8.223 1.00 78.81 256 TRP A N 1
ATOM 1985 C CA . TRP A 1 256 ? -0.424 -9.012 9.297 1.00 78.81 256 TRP A CA 1
ATOM 1986 C C . TRP A 1 256 ? -0.993 -10.366 9.731 1.00 78.81 256 TRP A C 1
ATOM 1988 O O . TRP A 1 256 ? -0.878 -10.738 10.903 1.00 78.81 256 TRP A O 1
ATOM 1998 N N . GLY A 1 257 ? -1.591 -11.117 8.798 1.00 78.44 257 GLY A N 1
ATOM 1999 C CA . GLY A 1 257 ? -2.200 -12.413 9.089 1.00 78.44 257 GLY A CA 1
ATOM 2000 C C . GLY A 1 257 ? -1.202 -13.413 9.676 1.00 78.44 257 GLY A C 1
ATOM 2001 O O . GLY A 1 257 ? -1.521 -14.100 10.649 1.00 78.44 257 GLY A O 1
ATOM 2002 N N . ALA A 1 258 ? 0.028 -13.446 9.151 1.00 77.25 258 ALA A N 1
ATOM 2003 C CA . ALA A 1 258 ? 1.083 -14.317 9.661 1.00 77.25 258 ALA A CA 1
ATOM 2004 C C . ALA A 1 258 ? 1.484 -13.964 11.098 1.00 77.25 258 ALA A C 1
ATOM 2006 O O . ALA A 1 258 ? 1.502 -14.848 11.955 1.00 77.25 258 ALA A O 1
ATOM 2007 N N . ALA A 1 259 ? 1.736 -12.684 11.383 1.00 79.62 259 ALA A N 1
ATOM 2008 C CA . ALA A 1 259 ? 2.161 -12.263 12.712 1.00 79.62 259 ALA A CA 1
ATOM 2009 C C . ALA A 1 259 ? 1.045 -12.447 13.757 1.00 79.62 259 ALA A C 1
ATOM 2011 O O . ALA A 1 259 ? 1.301 -12.900 14.870 1.00 79.62 259 ALA A O 1
ATOM 2012 N N . ARG A 1 260 ? -0.220 -12.193 13.391 1.00 86.00 260 ARG A N 1
ATOM 2013 C CA . ARG A 1 260 ? -1.380 -12.461 14.263 1.00 86.00 260 ARG A CA 1
ATOM 2014 C C . ARG A 1 260 ? -1.564 -13.955 14.527 1.00 86.00 260 ARG A C 1
ATOM 2016 O O . ARG A 1 260 ? -1.879 -14.332 15.655 1.00 86.00 260 ARG A O 1
ATOM 2023 N N . ALA A 1 261 ? -1.390 -14.801 13.512 1.00 84.56 261 ALA A N 1
ATOM 2024 C CA . ALA A 1 261 ? -1.484 -16.249 13.667 1.00 84.56 261 ALA A CA 1
ATOM 2025 C C . ALA A 1 261 ? -0.376 -16.790 14.577 1.00 84.56 261 ALA A C 1
ATOM 2027 O O . ALA A 1 261 ? -0.657 -17.602 15.455 1.00 84.56 261 ALA A O 1
ATOM 2028 N N . GLU A 1 262 ? 0.857 -16.311 14.414 1.00 84.69 262 GLU A N 1
ATOM 2029 C CA . GLU A 1 262 ? 1.979 -16.700 15.265 1.00 84.69 262 GLU A CA 1
ATOM 2030 C C . GLU A 1 262 ? 1.780 -16.253 16.715 1.00 84.69 262 GLU A C 1
ATOM 2032 O O . GLU A 1 262 ? 1.902 -17.065 17.633 1.00 84.69 262 GLU A O 1
ATOM 2037 N N . MET A 1 263 ? 1.410 -14.989 16.918 1.00 87.81 263 MET A N 1
ATOM 2038 C CA . MET A 1 263 ? 1.117 -14.437 18.237 1.00 87.81 263 MET A CA 1
ATOM 2039 C C . MET A 1 263 ? 0.061 -15.287 18.967 1.00 87.81 263 MET A C 1
ATO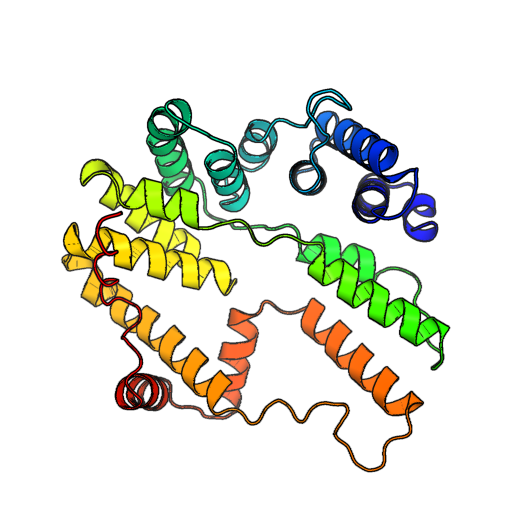M 2041 O O . MET A 1 263 ? 0.273 -15.700 20.109 1.00 87.81 263 MET A O 1
ATOM 2045 N N . LYS A 1 264 ? -1.034 -15.647 18.280 1.00 86.88 264 LYS A N 1
ATOM 2046 C CA . LYS A 1 264 ? -2.078 -16.536 18.821 1.00 86.88 264 LYS A CA 1
ATOM 2047 C C . LYS A 1 264 ? -1.582 -17.961 19.065 1.00 86.88 264 LYS A C 1
ATOM 2049 O O . LYS A 1 264 ? -1.919 -18.548 20.089 1.00 86.88 264 LYS A O 1
ATOM 2054 N N . ALA A 1 265 ? -0.778 -18.521 18.161 1.00 85.69 265 ALA A N 1
ATOM 2055 C CA . ALA A 1 265 ? -0.219 -19.866 18.308 1.00 85.69 265 ALA A CA 1
ATOM 2056 C C . ALA A 1 265 ? 0.708 -19.985 19.528 1.00 85.69 265 ALA A C 1
ATOM 2058 O O . ALA A 1 265 ? 0.775 -21.044 20.146 1.00 85.69 265 ALA A O 1
ATOM 2059 N N . ARG A 1 266 ? 1.377 -18.892 19.916 1.00 86.81 266 ARG A N 1
ATOM 2060 C CA . ARG A 1 266 ? 2.188 -18.809 21.140 1.00 86.81 266 ARG A CA 1
ATOM 2061 C C . ARG A 1 266 ? 1.368 -18.531 22.410 1.00 86.81 266 ARG A C 1
ATOM 2063 O O . ARG A 1 266 ? 1.954 -18.341 23.470 1.00 86.81 266 ARG A O 1
ATOM 2070 N N . GLY A 1 267 ? 0.035 -18.517 22.322 1.00 87.75 267 GLY A N 1
ATOM 2071 C CA . GLY A 1 267 ? -0.857 -18.320 23.467 1.00 87.75 267 GLY A CA 1
ATOM 2072 C C . GLY A 1 267 ? -0.846 -16.898 24.029 1.00 87.75 267 GLY A C 1
ATOM 2073 O O . GLY A 1 267 ? -1.155 -16.710 25.204 1.00 87.75 267 GLY A O 1
ATOM 2074 N N . ALA A 1 268 ? -0.462 -15.904 23.225 1.00 88.12 268 ALA A N 1
ATOM 2075 C CA . ALA A 1 268 ? -0.435 -14.520 23.670 1.00 88.12 268 ALA A CA 1
ATOM 2076 C C . ALA A 1 268 ? -1.852 -1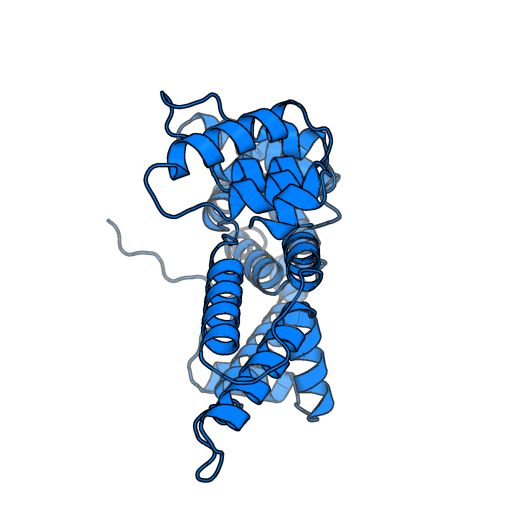3.965 23.899 1.00 88.12 268 ALA A C 1
ATOM 2078 O O . ALA A 1 268 ? -2.782 -14.259 23.146 1.00 88.12 268 ALA A O 1
ATOM 2079 N N . ASP A 1 269 ? -1.993 -13.129 24.928 1.00 91.62 269 ASP A N 1
ATOM 2080 C CA . ASP A 1 269 ? -3.235 -12.429 25.259 1.00 91.62 269 ASP A CA 1
ATOM 2081 C C . ASP A 1 269 ? -3.197 -10.993 24.716 1.00 91.62 269 ASP A C 1
ATOM 2083 O O . ASP A 1 269 ? -2.471 -10.133 25.227 1.00 91.62 269 ASP A O 1
ATOM 2087 N N . ASP A 1 270 ? -4.011 -10.731 23.689 1.00 91.62 270 ASP A N 1
ATOM 2088 C CA . ASP A 1 270 ? -4.162 -9.420 23.052 1.00 91.62 270 ASP A CA 1
ATOM 2089 C C . ASP A 1 270 ? -4.441 -8.300 24.069 1.00 91.62 270 ASP A C 1
ATOM 2091 O O . ASP A 1 270 ? -3.881 -7.204 23.969 1.00 91.62 270 ASP A O 1
ATOM 2095 N N . ALA A 1 271 ? -5.305 -8.552 25.056 1.00 93.00 271 ALA A N 1
ATOM 2096 C CA . ALA A 1 271 ? -5.708 -7.538 26.022 1.00 93.00 271 ALA A CA 1
ATOM 2097 C C . ALA A 1 271 ? -4.560 -7.202 26.978 1.00 93.00 271 ALA A C 1
ATOM 2099 O O . ALA A 1 271 ? -4.305 -6.024 27.244 1.00 93.00 271 ALA A O 1
ATOM 2100 N N . ALA A 1 272 ? -3.836 -8.218 27.452 1.00 93.44 272 ALA A N 1
ATOM 2101 C CA 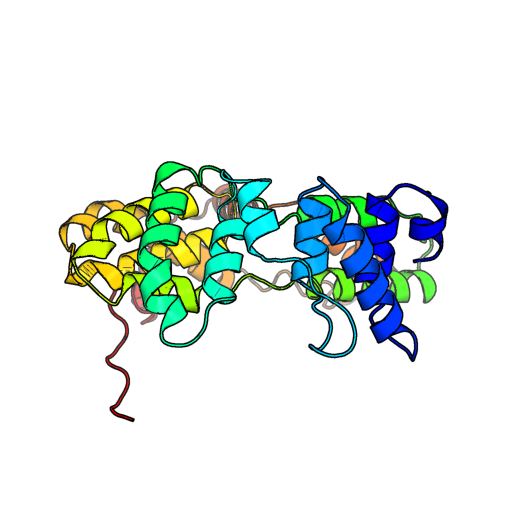. ALA A 1 272 ? -2.669 -8.033 28.307 1.00 93.44 272 ALA A CA 1
ATOM 2102 C C . ALA A 1 272 ? -1.541 -7.284 27.579 1.00 93.44 272 ALA A C 1
ATOM 2104 O O . ALA A 1 272 ? -0.959 -6.354 28.144 1.00 93.44 272 ALA A O 1
ATOM 2105 N N . LEU A 1 273 ? -1.279 -7.635 26.315 1.00 93.12 273 LEU A N 1
ATOM 2106 C CA . LEU A 1 273 ? -0.261 -6.994 25.480 1.00 93.12 273 LEU A CA 1
ATOM 2107 C C . LEU A 1 273 ? -0.600 -5.529 25.173 1.00 93.12 273 LEU A C 1
ATOM 2109 O O . LEU A 1 273 ? 0.233 -4.648 25.384 1.00 93.12 273 LEU A O 1
ATOM 2113 N N . SER A 1 274 ? -1.834 -5.231 24.751 1.00 93.88 274 SER A N 1
ATOM 2114 C CA . SER A 1 274 ? -2.285 -3.844 24.535 1.00 93.88 274 SER A CA 1
ATOM 2115 C C . SER A 1 274 ? -2.265 -3.030 25.837 1.00 93.88 274 SER A C 1
ATOM 2117 O O . SER A 1 274 ? -1.845 -1.869 25.848 1.00 93.88 274 SER A O 1
ATOM 2119 N N . ALA A 1 275 ? -2.633 -3.628 26.975 1.00 93.00 275 ALA A N 1
ATOM 2120 C CA . ALA A 1 275 ? -2.507 -2.967 28.270 1.00 93.00 275 ALA A CA 1
ATOM 2121 C C . ALA A 1 275 ? -1.038 -2.702 28.641 1.00 93.00 275 ALA A C 1
ATOM 2123 O O . ALA A 1 275 ? -0.729 -1.643 29.191 1.00 93.00 275 ALA A O 1
ATOM 2124 N N . ASN A 1 276 ? -0.120 -3.629 28.343 1.00 90.38 276 ASN A N 1
ATOM 2125 C CA . ASN A 1 276 ? 1.310 -3.422 28.564 1.00 90.38 276 ASN A CA 1
ATOM 2126 C C . ASN A 1 276 ? 1.872 -2.300 27.683 1.00 90.38 276 ASN A C 1
ATOM 2128 O O . ASN A 1 276 ? 2.531 -1.404 28.206 1.00 90.38 276 ASN A O 1
ATOM 2132 N N . TRP A 1 277 ? 1.523 -2.277 26.390 1.00 90.88 277 TRP A N 1
ATOM 2133 C CA . TRP A 1 277 ? 1.869 -1.197 25.458 1.00 90.88 277 TRP A CA 1
ATOM 2134 C C . TRP A 1 277 ? 1.594 0.182 26.063 1.00 90.88 277 TRP A C 1
ATOM 2136 O O . TRP A 1 277 ? 2.490 1.026 26.125 1.00 90.88 277 TRP A O 1
ATOM 2146 N N . ARG A 1 278 ? 0.371 0.387 26.567 1.00 91.62 278 ARG A N 1
ATOM 2147 C CA . ARG A 1 278 ? -0.059 1.655 27.174 1.00 91.62 278 ARG A CA 1
ATOM 2148 C C . ARG A 1 278 ? 0.644 1.932 28.506 1.00 91.62 278 ARG A C 1
ATOM 2150 O O . ARG A 1 278 ? 1.025 3.072 28.761 1.00 91.62 278 ARG A O 1
ATOM 2157 N N . ARG A 1 279 ? 0.863 0.909 29.344 1.00 89.94 279 ARG A N 1
ATOM 2158 C CA . ARG A 1 279 ? 1.605 1.047 30.615 1.00 89.94 279 ARG A CA 1
ATOM 2159 C C . ARG A 1 279 ? 3.057 1.474 30.411 1.00 89.94 279 ARG A C 1
ATOM 2161 O O . ARG A 1 279 ? 3.568 2.229 31.229 1.00 89.94 279 ARG A O 1
ATOM 2168 N N . MET A 1 280 ? 3.692 1.062 29.315 1.00 87.81 280 MET A N 1
ATOM 2169 C CA . MET A 1 280 ? 5.042 1.503 28.934 1.00 87.81 280 MET A CA 1
ATOM 2170 C C . MET A 1 280 ? 5.103 2.972 28.466 1.00 87.81 280 MET A C 1
ATOM 2172 O O . MET A 1 280 ? 6.146 3.434 28.017 1.00 87.81 280 MET A O 1
ATOM 2176 N N . GLY A 1 281 ? 3.999 3.722 28.556 1.00 84.31 281 GLY A N 1
ATOM 2177 C CA . GLY A 1 281 ? 3.934 5.129 28.161 1.00 84.31 281 GLY A CA 1
ATOM 2178 C C . GLY A 1 281 ? 3.747 5.340 26.659 1.00 84.31 281 GLY A C 1
ATOM 2179 O O . GLY A 1 281 ? 3.765 6.484 26.198 1.00 84.31 281 GLY A O 1
ATOM 2180 N N . ASN A 1 282 ? 3.535 4.272 25.881 1.00 88.50 282 ASN A N 1
ATOM 2181 C CA . ASN A 1 282 ? 3.187 4.422 24.477 1.00 88.50 282 ASN A CA 1
ATOM 2182 C C . ASN A 1 282 ? 1.771 4.989 24.344 1.00 88.50 282 ASN A C 1
ATOM 2184 O O . ASN A 1 282 ? 0.841 4.600 25.055 1.00 88.50 282 ASN A O 1
ATOM 2188 N N . ARG A 1 283 ? 1.589 5.897 23.385 1.00 88.81 283 ARG A N 1
ATOM 2189 C CA . ARG A 1 283 ? 0.278 6.480 23.093 1.00 88.81 283 ARG A CA 1
ATOM 2190 C C . ARG A 1 283 ? -0.671 5.424 22.519 1.00 88.81 283 ARG A C 1
ATOM 2192 O O . ARG A 1 283 ? -0.245 4.593 21.711 1.00 88.81 283 ARG A O 1
ATOM 2199 N N . ALA A 1 284 ? -1.955 5.504 22.875 1.00 91.62 284 ALA A N 1
ATOM 2200 C CA . ALA A 1 284 ? -2.978 4.705 22.210 1.00 91.62 284 ALA A CA 1
ATOM 2201 C C . ALA A 1 284 ? -3.074 5.091 20.727 1.00 91.62 284 ALA A C 1
ATOM 2203 O O . ALA A 1 284 ? -2.963 6.264 20.357 1.00 91.62 284 ALA A O 1
ATOM 2204 N N . VAL A 1 285 ? -3.276 4.110 19.852 1.00 91.62 285 VAL A N 1
ATOM 2205 C CA . VAL A 1 285 ? -3.125 4.317 18.400 1.00 91.62 285 VAL A CA 1
ATOM 2206 C C . VAL A 1 285 ? -4.091 5.373 17.855 1.00 91.62 285 VAL A C 1
ATOM 2208 O O . VAL A 1 285 ? -3.706 6.153 16.978 1.00 91.62 285 VAL A O 1
ATOM 2211 N N . LEU A 1 286 ? -5.312 5.426 18.394 1.00 93.75 286 LEU A N 1
ATOM 2212 C CA . LEU A 1 286 ? -6.369 6.354 17.981 1.00 93.75 286 LEU A CA 1
ATOM 2213 C C . LEU A 1 286 ? -6.311 7.723 18.661 1.00 93.75 286 LEU A C 1
ATOM 2215 O O . LEU A 1 286 ? -7.070 8.616 18.283 1.00 93.75 286 LEU A O 1
ATOM 2219 N N . ASP A 1 287 ? -5.428 7.925 19.637 1.00 90.69 287 ASP A N 1
ATOM 2220 C CA . ASP A 1 287 ? -5.321 9.229 20.278 1.00 90.69 287 ASP A CA 1
ATOM 2221 C C . ASP A 1 287 ? -4.714 10.254 19.319 1.00 90.69 287 ASP A C 1
ATOM 2223 O O . ASP A 1 287 ? -3.789 9.928 18.562 1.00 90.69 287 ASP A O 1
ATOM 2227 N N . PRO A 1 288 ? -5.214 11.502 19.329 1.00 81.81 288 PRO A N 1
ATOM 2228 C CA . PRO A 1 288 ? -4.779 12.525 18.394 1.00 81.81 288 PRO A CA 1
ATOM 2229 C C . PRO A 1 288 ? -3.260 12.734 18.439 1.00 81.81 288 PRO A C 1
ATOM 2231 O O . PRO A 1 288 ? -2.590 12.605 19.470 1.00 81.81 288 PRO A O 1
ATOM 2234 N N . LEU A 1 289 ? -2.692 13.055 17.276 1.00 76.75 289 LEU A N 1
ATOM 2235 C CA . LEU A 1 289 ? -1.307 13.510 17.211 1.00 76.75 289 LEU A CA 1
ATOM 2236 C C . LEU A 1 289 ? -1.196 14.878 17.900 1.00 76.75 289 LEU A C 1
ATOM 2238 O O . LEU A 1 289 ? -2.167 15.638 17.874 1.00 76.75 289 LEU A O 1
ATOM 2242 N N . PRO A 1 290 ? -0.045 15.213 18.514 1.00 71.06 290 PRO A N 1
ATOM 2243 C CA . PRO A 1 290 ? 0.130 16.533 19.100 1.00 71.06 290 PRO A CA 1
ATOM 2244 C C . PRO A 1 290 ? 0.002 17.548 17.966 1.00 71.06 290 PRO A C 1
ATOM 2246 O O . PRO A 1 290 ? 0.396 17.254 16.830 1.00 71.06 290 PRO A O 1
ATOM 2249 N N . ALA A 1 291 ? -0.535 18.732 18.254 1.00 62.12 291 ALA A N 1
ATOM 2250 C CA . ALA A 1 291 ? -0.482 19.814 17.283 1.00 62.12 291 ALA A CA 1
ATOM 2251 C C . ALA A 1 291 ? 0.985 20.005 16.868 1.00 62.12 291 ALA A C 1
ATOM 2253 O O . ALA A 1 291 ? 1.862 20.125 17.726 1.00 62.12 291 ALA A O 1
ATOM 2254 N N . ALA A 1 292 ? 1.261 19.959 15.561 1.00 50.22 292 ALA A N 1
ATOM 2255 C CA . ALA A 1 292 ? 2.587 20.312 15.083 1.00 50.22 292 ALA A CA 1
ATOM 2256 C C . ALA A 1 292 ? 2.874 21.749 15.549 1.00 50.22 292 ALA A C 1
ATOM 2258 O O . ALA A 1 292 ? 1.967 22.585 15.461 1.00 50.22 292 ALA A O 1
ATOM 2259 N N . PRO A 1 293 ? 4.080 22.046 16.066 1.00 36.69 293 PRO A N 1
ATOM 2260 C CA . PRO A 1 293 ? 4.426 23.416 16.405 1.00 36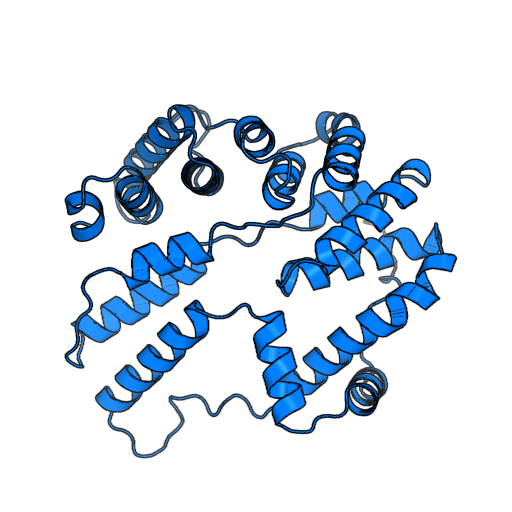.69 293 PRO A CA 1
ATOM 2261 C C . PRO A 1 293 ? 4.221 24.300 15.164 1.00 36.69 293 PRO A C 1
ATOM 2263 O O . PRO A 1 293 ? 4.452 23.823 14.043 1.00 36.69 293 PRO A O 1
ATOM 2266 N N . PRO A 1 294 ? 3.745 25.547 15.334 1.00 46.72 294 PRO A N 1
ATOM 2267 C CA . PRO A 1 294 ? 3.594 26.462 14.213 1.00 46.72 294 PRO A CA 1
ATOM 2268 C C . PRO A 1 294 ? 4.941 26.577 13.489 1.00 46.72 294 PRO A C 1
ATOM 2270 O O . PRO A 1 294 ? 5.978 26.739 14.134 1.00 46.72 294 PRO A O 1
ATOM 2273 N N . ARG A 1 295 ? 4.908 26.391 12.166 1.00 38.62 295 ARG A N 1
ATOM 2274 C CA . ARG A 1 295 ? 6.061 26.612 11.288 1.00 38.62 295 ARG A CA 1
ATOM 2275 C C . ARG A 1 295 ? 6.280 28.097 11.069 1.00 38.62 295 ARG A C 1
ATOM 2277 O O . ARG A 1 295 ? 5.256 28.806 10.948 1.00 38.62 295 ARG A O 1
#

Nearest PDB structures (foldseek):
  8e5t-assembly1_6  TM=1.654E-01  e=5.367E-01  Saccharomyces cerevisiae BY4741
  5w0v-assembly1_A  TM=1.562E-01  e=5.929E+00  Kluyveromyces lactis

pLDDT: mean 81.9, std 12.43, range [36.69, 96.75]